Protein AF-D8M4L5-F1 (afdb_monomer_lite)

Organism: Blastocystis hominis (NCBI:txid12968)

InterPro domains:
  IPR006575 RWD domain [PF05773] (5-107)
  IPR006575 RWD domain [PS50908] (8-112)
  IPR006575 RWD domain [SM00591] (8-112)
  IPR016135 Ubiquitin-conjugating enzyme/RWD-like [G3DSA:3.10.110.10] (1-117)
  IPR016135 Ubiquitin-conjugating enzyme/RWD-like [SSF54495] (4-115)
  IPR042770 RWD domain-containing protein 4 [PTHR21275] (4-188)

Radius of gyration: 30.61 Å; chains: 1; bounding box: 81×41×79 Å

Secondary structure (DSSP, 8-state):
---HHHHHHHHHHHHHS-TTTEEEEEETTEEEEEEEE---SS--PPPEEEEEEE--TTTTSSPPEEEEE-SSS-HHHHHHHHHHHHHHHHHHTTS--HHHHHHHHHHHHHHHHHHHHHHHHHHHHGGG---------------------------HHHHHHHTT--SSTT-PPTTSSHHHHHHHHTT-

Structure (mmCIF, N/CA/C/O backbone):
data_AF-D8M4L5-F1
#
_entry.id   AF-D8M4L5-F1
#
loop_
_atom_site.group_PDB
_atom_site.id
_atom_site.type_symbol
_atom_site.label_atom_id
_atom_site.label_alt_id
_atom_site.label_comp_id
_atom_site.label_asym_id
_atom_site.label_entity_id
_atom_site.label_seq_id
_atom_site.pdbx_PDB_ins_code
_atom_site.Cartn_x
_atom_site.Cartn_y
_atom_site.Cartn_z
_atom_site.occupancy
_atom_site.B_iso_or_equiv
_atom_site.auth_seq_id
_atom_site.auth_comp_id
_atom_site.auth_asym_id
_atom_site.auth_atom_id
_atom_site.pdbx_PDB_model_num
ATOM 1 N N . MET A 1 1 ? -18.365 -1.466 10.788 1.00 78.75 1 MET A N 1
ATOM 2 C CA . MET A 1 1 ? -17.845 -0.867 12.032 1.00 78.75 1 MET A CA 1
ATOM 3 C C . MET A 1 1 ? -16.392 -1.237 12.102 1.00 78.75 1 MET A C 1
ATOM 5 O O . MET A 1 1 ? -16.081 -2.421 12.185 1.00 78.75 1 MET A O 1
ATOM 9 N N . ILE A 1 2 ? -15.549 -0.217 12.031 1.00 88.94 2 ILE A N 1
ATOM 10 C CA . ILE A 1 2 ? -14.103 -0.317 12.195 1.00 88.94 2 ILE A CA 1
ATOM 11 C C . ILE A 1 2 ? -13.755 -0.940 13.560 1.00 88.94 2 ILE A C 1
ATOM 13 O O . ILE A 1 2 ? -14.456 -0.705 14.549 1.00 88.94 2 ILE A O 1
ATOM 17 N N . SER A 1 3 ? -12.718 -1.777 13.610 1.00 93.19 3 SER A N 1
ATOM 18 C CA . SER A 1 3 ? -12.222 -2.345 14.871 1.00 93.19 3 SER A CA 1
ATOM 19 C C . SER A 1 3 ? -11.395 -1.314 15.657 1.00 93.19 3 SER A C 1
ATOM 21 O O . SER A 1 3 ? -10.876 -0.366 15.074 1.00 93.19 3 SER A O 1
ATOM 23 N N . SER A 1 4 ? -11.231 -1.500 16.975 1.00 94.25 4 SER A N 1
ATOM 24 C CA . SER A 1 4 ? -10.380 -0.612 17.800 1.00 94.25 4 SER A CA 1
ATOM 25 C C . SER A 1 4 ? -8.944 -0.556 17.272 1.00 94.25 4 SER A C 1
ATOM 27 O O . SER A 1 4 ? -8.356 0.513 17.194 1.00 94.25 4 SER A O 1
ATOM 29 N N . GLU A 1 5 ? -8.399 -1.701 16.849 1.00 94.75 5 GLU A N 1
ATOM 30 C CA . GLU A 1 5 ? -7.037 -1.807 16.307 1.00 94.75 5 GLU A CA 1
ATOM 31 C C . GLU A 1 5 ? -6.891 -1.031 14.990 1.00 94.75 5 GLU A C 1
ATOM 33 O O . GLU A 1 5 ? -5.893 -0.348 14.769 1.00 94.75 5 GLU A O 1
ATOM 38 N N . GLN A 1 6 ? -7.911 -1.095 14.128 1.00 95.81 6 GLN A N 1
ATOM 39 C CA . GLN A 1 6 ? -7.968 -0.307 12.900 1.00 95.81 6 GLN A CA 1
ATOM 40 C C . GLN A 1 6 ? -8.078 1.190 13.197 1.00 95.81 6 GLN A C 1
ATOM 42 O O . GLN A 1 6 ? -7.384 1.991 12.578 1.00 95.81 6 GLN A O 1
ATOM 47 N N . GLU A 1 7 ? -8.938 1.589 14.133 1.00 95.69 7 GLU A N 1
ATOM 48 C CA . GLU A 1 7 ? -9.114 2.998 14.495 1.00 95.69 7 GLU A CA 1
ATOM 49 C C . GLU A 1 7 ? -7.813 3.597 15.049 1.00 95.69 7 GLU A C 1
ATOM 51 O O . GLU A 1 7 ? -7.378 4.647 14.576 1.00 95.69 7 GLU A O 1
ATOM 56 N N . GLU A 1 8 ? -7.132 2.881 15.947 1.00 96.12 8 GLU A N 1
ATOM 57 C CA . GLU A 1 8 ? -5.827 3.274 16.491 1.00 96.12 8 GLU A CA 1
ATOM 58 C C . GLU A 1 8 ? -4.758 3.424 15.398 1.00 96.12 8 GLU A C 1
ATOM 60 O O . GLU A 1 8 ? -4.032 4.424 15.368 1.00 96.12 8 GLU A O 1
ATOM 65 N N . GLU A 1 9 ? -4.663 2.467 14.466 1.00 97.31 9 GLU A N 1
ATOM 66 C CA . GLU A 1 9 ? -3.725 2.582 13.348 1.00 97.31 9 GLU A CA 1
ATOM 67 C C . GLU A 1 9 ? -4.078 3.783 12.463 1.00 97.31 9 GLU A C 1
ATOM 69 O O . GLU A 1 9 ? -3.198 4.592 12.166 1.00 97.31 9 GLU A O 1
ATOM 74 N N . LEU A 1 10 ? -5.350 3.951 12.090 1.00 96.50 10 LEU A N 1
ATOM 75 C CA . LEU A 1 10 ? -5.815 5.026 11.210 1.00 96.50 10 LEU A CA 1
ATOM 76 C C . LEU A 1 10 ? -5.559 6.416 11.801 1.00 96.50 10 LEU A C 1
ATOM 78 O O . LEU A 1 10 ? -5.181 7.327 11.064 1.00 96.50 10 LEU A O 1
ATOM 82 N N . GLU A 1 11 ? -5.740 6.584 13.111 1.00 96.56 11 GLU A N 1
ATOM 83 C CA . GLU A 1 11 ? -5.425 7.830 13.814 1.00 96.56 11 GLU A CA 1
ATOM 84 C C . GLU A 1 11 ? -3.921 8.119 13.856 1.00 96.56 11 GLU A C 1
ATOM 86 O O . GLU A 1 11 ? -3.525 9.284 13.893 1.00 96.56 11 GLU A O 1
ATOM 91 N N . SER A 1 12 ? -3.075 7.086 13.803 1.00 97.19 12 SER A N 1
ATOM 92 C CA . SER A 1 12 ? -1.618 7.244 13.807 1.00 97.19 12 SER A CA 1
ATOM 93 C C . SER A 1 12 ? -1.040 7.667 12.447 1.00 97.19 12 SER A C 1
ATOM 95 O O . SER A 1 12 ? -0.043 8.392 12.404 1.00 97.19 12 SER A O 1
ATOM 97 N N . LEU A 1 13 ? -1.661 7.265 11.327 1.00 96.88 13 LEU A N 1
ATOM 98 C CA . LEU A 1 13 ? -1.112 7.485 9.979 1.00 96.88 13 LEU A CA 1
ATOM 99 C C . LEU A 1 13 ? -0.836 8.966 9.644 1.00 96.88 13 LEU A C 1
ATOM 101 O O . LEU A 1 13 ? 0.229 9.237 9.087 1.00 96.88 13 LEU A O 1
ATOM 105 N N . PRO A 1 14 ? -1.692 9.946 10.001 1.00 96.44 14 PRO A N 1
ATOM 106 C CA . PRO A 1 14 ? -1.424 11.366 9.750 1.00 96.44 14 PRO A CA 1
ATOM 107 C C . PRO A 1 14 ? -0.187 11.925 10.469 1.00 96.44 14 PRO A C 1
ATOM 109 O O . PRO A 1 14 ? 0.282 13.005 10.123 1.00 96.44 14 PRO A O 1
ATOM 112 N N . PHE A 1 15 ? 0.340 11.226 11.480 1.00 96.88 15 PHE A N 1
ATOM 113 C CA . PHE A 1 15 ? 1.587 11.607 12.153 1.00 96.88 15 PHE A CA 1
ATOM 114 C C . PHE A 1 15 ? 2.831 11.024 11.474 1.00 96.88 15 PHE A C 1
ATOM 116 O O . PHE A 1 15 ? 3.940 11.495 11.720 1.00 96.88 15 PHE A O 1
ATOM 123 N N . ILE A 1 16 ? 2.651 9.993 10.645 1.00 96.31 16 ILE A N 1
ATOM 124 C CA . ILE A 1 16 ? 3.722 9.305 9.917 1.00 96.31 16 ILE A CA 1
ATOM 125 C C . ILE A 1 16 ? 3.857 9.878 8.504 1.00 96.31 16 ILE A C 1
ATOM 127 O O . ILE A 1 16 ? 4.973 10.072 8.025 1.00 96.31 16 ILE A O 1
ATOM 131 N N . TYR A 1 17 ? 2.728 10.152 7.852 1.00 96.88 17 TYR A N 1
ATOM 132 C CA . TYR A 1 17 ? 2.663 10.607 6.469 1.00 96.88 17 TYR A CA 1
ATOM 133 C C . TYR A 1 17 ? 2.190 12.047 6.372 1.00 96.88 17 TYR A C 1
ATOM 135 O O . TYR A 1 17 ? 1.313 12.491 7.110 1.00 96.88 17 TYR A O 1
ATOM 143 N N . SER A 1 18 ? 2.725 12.752 5.383 1.00 95.31 18 SER A N 1
ATOM 144 C CA . SER A 1 18 ? 2.263 14.087 5.021 1.00 95.31 18 SER A CA 1
ATOM 145 C C . SER A 1 18 ? 0.866 14.033 4.385 1.00 95.31 18 SER A C 1
ATOM 147 O O . SER A 1 18 ? 0.472 13.019 3.804 1.00 95.31 18 SER A O 1
ATOM 149 N N . GLU A 1 19 ? 0.140 15.156 4.386 1.00 91.94 19 GLU A N 1
ATOM 150 C CA . GLU A 1 19 ? -1.187 15.269 3.745 1.00 91.94 19 GLU A CA 1
ATOM 151 C C . GLU A 1 19 ? -1.166 14.970 2.234 1.00 91.94 19 GLU A C 1
ATOM 153 O O . GLU A 1 19 ? -2.171 14.570 1.653 1.00 91.94 19 GLU A O 1
ATOM 158 N N . GLU A 1 20 ? -0.017 15.154 1.577 1.00 93.62 20 GLU A N 1
ATOM 159 C CA . GLU A 1 20 ? 0.157 14.814 0.161 1.00 93.62 20 GLU A CA 1
ATOM 160 C C . GLU A 1 20 ? 0.393 13.313 -0.068 1.00 93.62 20 GLU A C 1
ATOM 162 O O . GLU A 1 20 ? 0.129 12.801 -1.161 1.00 93.62 20 GLU A O 1
ATOM 167 N N . GLU A 1 21 ? 0.916 12.615 0.941 1.00 95.81 21 GLU A N 1
ATOM 168 C CA . GLU A 1 21 ? 1.312 11.210 0.868 1.00 95.81 21 GLU A CA 1
ATOM 169 C C . GLU A 1 21 ? 0.153 10.282 1.219 1.00 95.81 21 GLU A C 1
ATOM 171 O O . GLU A 1 21 ? -0.036 9.276 0.539 1.00 95.81 21 GLU A O 1
ATOM 176 N N . LEU A 1 22 ? -0.643 10.625 2.233 1.00 97.38 22 LEU A N 1
ATOM 177 C CA . LEU A 1 22 ? -1.775 9.822 2.687 1.00 97.38 22 LEU A CA 1
ATOM 178 C C . LEU A 1 22 ? -3.098 10.347 2.125 1.00 97.38 22 LEU A C 1
ATOM 180 O O . LEU A 1 22 ? -3.488 11.488 2.354 1.00 97.38 22 LEU A O 1
ATOM 184 N N . ILE A 1 23 ? -3.842 9.474 1.454 1.00 97.06 23 ILE A N 1
ATOM 185 C CA . ILE A 1 23 ? -5.181 9.749 0.935 1.00 97.06 23 ILE A CA 1
ATOM 186 C C . ILE A 1 23 ? -6.144 8.756 1.580 1.00 97.06 23 ILE A C 1
ATOM 188 O O . ILE A 1 23 ? -6.092 7.563 1.302 1.00 97.06 23 ILE A O 1
ATOM 192 N N . VAL A 1 24 ? -7.048 9.241 2.426 1.00 96.69 24 VAL A N 1
ATOM 193 C CA . VAL A 1 24 ? -8.103 8.412 3.029 1.00 96.69 24 VAL A CA 1
ATOM 194 C C . VAL A 1 24 ? -9.356 8.508 2.160 1.00 96.69 24 VAL A C 1
ATOM 196 O O . VAL A 1 24 ? -9.975 9.568 2.086 1.00 96.69 24 VAL A O 1
ATOM 199 N N . LEU A 1 25 ? -9.722 7.414 1.489 1.00 96.06 25 LEU A N 1
ATOM 200 C CA . LEU A 1 25 ? -10.893 7.342 0.607 1.00 96.06 25 LEU A CA 1
ATOM 201 C C . LEU A 1 25 ? -12.176 7.039 1.389 1.00 96.06 25 LEU A C 1
ATOM 203 O O . LEU A 1 25 ? -13.226 7.615 1.108 1.00 96.06 25 LEU A O 1
ATOM 207 N N . SER A 1 26 ? -12.087 6.152 2.381 1.00 95.19 26 SER A N 1
ATOM 208 C CA . SER A 1 26 ? -13.194 5.760 3.256 1.00 95.19 26 SER A CA 1
ATOM 209 C C . SER A 1 26 ? -12.675 5.363 4.640 1.00 95.19 26 SER A C 1
ATOM 211 O O . SER A 1 26 ? -11.530 4.934 4.773 1.00 95.19 26 SER A O 1
ATOM 213 N N . LYS A 1 27 ? -13.519 5.512 5.671 1.00 92.12 27 LYS A N 1
ATOM 214 C CA . LYS A 1 27 ? -13.218 5.137 7.066 1.00 92.12 27 LYS A CA 1
ATOM 215 C C . LYS A 1 27 ? -13.986 3.907 7.575 1.00 92.12 27 LYS A C 1
ATOM 217 O O . LYS A 1 27 ? -13.597 3.352 8.590 1.00 92.12 27 LYS A O 1
ATOM 222 N N . ASP A 1 28 ? -15.070 3.491 6.919 1.00 90.12 28 ASP A N 1
ATOM 223 C CA . ASP A 1 28 ? -15.804 2.258 7.260 1.00 90.12 28 ASP A CA 1
ATOM 224 C C . ASP A 1 28 ? -16.500 1.708 5.997 1.00 90.12 28 ASP A C 1
ATOM 226 O O . ASP A 1 28 ? -17.528 2.261 5.588 1.00 90.12 28 ASP A O 1
ATOM 230 N N . PRO A 1 29 ? -15.943 0.675 5.335 1.00 91.31 29 PRO A N 1
ATOM 231 C CA . PRO A 1 29 ? -14.636 0.057 5.599 1.00 91.31 29 PRO A CA 1
ATOM 232 C C . PRO A 1 29 ? -13.476 1.023 5.310 1.00 91.31 29 PRO A C 1
ATOM 234 O O . PRO A 1 29 ? -13.638 1.997 4.561 1.00 91.31 29 PRO A O 1
ATOM 237 N N . VAL A 1 30 ? -12.317 0.786 5.931 1.00 96.31 30 VAL A N 1
ATOM 238 C CA . VAL A 1 30 ? -11.145 1.655 5.759 1.00 96.31 30 VAL A CA 1
ATOM 239 C C . VAL A 1 30 ? -10.491 1.385 4.413 1.00 96.31 30 VAL A C 1
ATOM 241 O O . VAL A 1 30 ? -10.036 0.278 4.136 1.00 96.31 30 VAL A O 1
ATOM 244 N N . HIS A 1 31 ? -10.403 2.432 3.600 1.00 97.19 31 HIS A N 1
ATOM 245 C CA . HIS A 1 31 ? -9.727 2.404 2.311 1.00 97.19 31 HIS A CA 1
ATOM 246 C C . HIS A 1 31 ? -8.792 3.600 2.230 1.00 97.19 31 HIS A C 1
ATOM 248 O O . HIS A 1 31 ? -9.233 4.753 2.286 1.00 97.19 31 HIS A O 1
ATOM 254 N N . ILE A 1 32 ? -7.500 3.321 2.124 1.00 97.31 32 ILE A N 1
ATOM 255 C CA . ILE A 1 32 ? -6.445 4.327 2.098 1.00 97.31 32 ILE A CA 1
ATOM 256 C C . ILE A 1 32 ? -5.521 4.103 0.907 1.00 97.31 32 ILE A C 1
ATOM 258 O O . ILE A 1 32 ? -5.307 2.984 0.451 1.00 97.31 32 ILE A O 1
ATOM 262 N N . GLN A 1 33 ? -4.939 5.190 0.426 1.00 98.06 33 GLN A N 1
ATOM 263 C CA . GLN A 1 33 ? -3.891 5.187 -0.577 1.00 98.06 33 GLN A CA 1
ATOM 264 C C . GLN A 1 33 ? -2.685 5.938 -0.043 1.00 98.06 33 GLN A C 1
ATOM 266 O O . GLN A 1 33 ? -2.819 7.034 0.501 1.00 98.06 33 GLN A O 1
ATOM 271 N N . ILE A 1 34 ? -1.504 5.359 -0.225 1.00 98.00 34 ILE A N 1
ATOM 272 C CA . ILE A 1 34 ? -0.241 5.945 0.216 1.00 98.00 34 ILE A CA 1
ATOM 273 C C . ILE A 1 34 ? 0.649 6.164 -0.997 1.00 98.00 34 ILE A C 1
ATOM 275 O O . ILE A 1 34 ? 0.958 5.231 -1.744 1.00 98.00 34 ILE A O 1
ATOM 279 N N . ARG A 1 35 ? 1.076 7.410 -1.204 1.00 97.31 35 ARG A N 1
ATOM 280 C CA . ARG A 1 35 ? 2.081 7.750 -2.210 1.00 97.31 35 ARG A CA 1
ATOM 281 C C . ARG A 1 35 ? 3.438 7.288 -1.717 1.00 97.31 35 ARG A C 1
ATOM 283 O O . ARG A 1 35 ? 3.904 7.715 -0.670 1.00 97.31 35 ARG A O 1
ATOM 290 N N . VAL A 1 36 ? 4.093 6.466 -2.519 1.00 95.75 36 VAL A N 1
ATOM 291 C CA . VAL A 1 36 ? 5.457 6.006 -2.276 1.00 95.75 36 VAL A CA 1
ATOM 292 C C . VAL A 1 36 ? 6.344 6.411 -3.443 1.00 95.75 36 VAL A C 1
ATOM 294 O O . VAL A 1 36 ? 5.914 6.458 -4.602 1.00 95.75 36 VAL A O 1
ATOM 297 N N . SER A 1 37 ? 7.599 6.731 -3.143 1.00 93.81 37 SER A N 1
ATOM 298 C CA . SER A 1 37 ? 8.570 7.100 -4.167 1.00 93.81 37 SER A CA 1
ATOM 299 C C . SER A 1 37 ? 9.952 6.544 -3.861 1.00 93.81 37 SER A C 1
ATOM 301 O O . SER A 1 37 ? 10.365 6.510 -2.706 1.00 93.81 37 SER A O 1
ATOM 303 N N . SER A 1 38 ? 10.671 6.096 -4.891 1.00 92.44 38 SER A N 1
ATOM 304 C CA . SER A 1 38 ? 12.030 5.566 -4.734 1.00 92.44 38 SER A CA 1
ATOM 305 C C . SER A 1 38 ? 12.985 6.648 -4.226 1.00 92.44 38 SER A C 1
ATOM 307 O O . SER A 1 38 ? 12.983 7.761 -4.761 1.00 92.44 38 SER A O 1
ATOM 309 N N . THR A 1 39 ? 13.876 6.312 -3.296 1.00 87.31 39 THR A N 1
ATOM 310 C CA . THR A 1 39 ? 14.902 7.247 -2.813 1.00 87.31 39 THR A CA 1
ATOM 311 C C . THR A 1 39 ? 16.191 7.066 -3.613 1.00 87.31 39 THR A C 1
ATOM 313 O O . THR A 1 39 ? 16.810 6.013 -3.584 1.00 87.31 39 THR A O 1
ATOM 316 N N . MET A 1 40 ? 16.613 8.083 -4.370 1.00 77.19 40 MET A N 1
ATOM 317 C CA . MET A 1 40 ? 17.833 8.000 -5.184 1.00 77.19 40 MET A CA 1
ATOM 318 C C . MET A 1 40 ? 18.980 8.811 -4.594 1.00 77.19 40 MET A C 1
ATOM 320 O O . MET A 1 40 ? 18.808 9.970 -4.223 1.00 77.19 40 MET A O 1
ATOM 324 N N . LYS A 1 41 ? 20.183 8.227 -4.602 1.00 72.38 41 LYS A N 1
ATOM 325 C CA . LYS A 1 41 ? 21.421 8.913 -4.196 1.00 72.38 41 LYS A CA 1
ATOM 326 C C . LYS A 1 41 ? 22.077 9.707 -5.333 1.00 72.38 41 LYS A C 1
ATOM 328 O O . LYS A 1 41 ? 22.725 10.713 -5.070 1.00 72.38 41 LYS A O 1
ATOM 333 N N . ASN A 1 42 ? 21.888 9.289 -6.590 1.00 66.75 42 ASN A N 1
ATOM 334 C CA . ASN A 1 42 ? 22.740 9.721 -7.711 1.00 66.75 42 ASN A CA 1
ATOM 335 C C . ASN A 1 42 ? 22.089 10.702 -8.704 1.00 66.75 42 ASN A C 1
ATOM 337 O O . ASN A 1 42 ? 22.651 10.940 -9.768 1.00 66.75 42 ASN A O 1
ATOM 341 N N . GLY A 1 43 ? 20.951 11.308 -8.356 1.00 64.81 43 GLY A N 1
ATOM 342 C CA . GLY A 1 43 ? 20.252 12.255 -9.229 1.00 64.81 43 GLY A CA 1
ATOM 343 C C . GLY A 1 43 ? 19.521 11.558 -10.383 1.00 64.81 43 GLY A C 1
ATOM 344 O O . GLY A 1 43 ? 20.121 10.989 -11.287 1.00 64.81 43 GLY A O 1
ATOM 345 N N . GLY A 1 44 ? 18.195 11.614 -10.347 1.00 71.50 44 GLY A N 1
ATOM 346 C CA . GLY A 1 44 ? 17.285 11.018 -11.323 1.00 71.50 44 GLY A CA 1
ATOM 347 C C . GLY A 1 44 ? 15.841 11.299 -10.909 1.00 71.50 44 GLY A C 1
ATOM 348 O O . GLY A 1 44 ? 15.594 11.710 -9.773 1.00 71.50 44 GLY A O 1
ATOM 349 N N . SER A 1 45 ? 14.879 11.108 -11.812 1.00 83.31 45 SER A N 1
ATOM 350 C CA . SER A 1 45 ? 13.455 11.247 -11.475 1.00 83.31 45 SER A CA 1
ATOM 351 C C . SER A 1 45 ? 12.987 10.025 -10.682 1.00 83.31 45 SER A C 1
ATOM 353 O O . SER A 1 45 ? 13.088 8.931 -11.222 1.00 83.31 45 SER A O 1
ATOM 355 N N . PRO A 1 46 ? 12.491 10.158 -9.438 1.00 88.94 46 PRO A N 1
ATOM 356 C CA . PRO A 1 46 ? 12.091 9.008 -8.628 1.00 88.94 46 PRO A CA 1
ATOM 357 C C . PRO A 1 46 ? 10.938 8.241 -9.280 1.00 88.94 46 PRO A C 1
ATOM 359 O O . PRO A 1 46 ? 10.017 8.860 -9.819 1.00 88.94 46 PRO A O 1
ATOM 362 N N . LEU A 1 47 ? 10.970 6.908 -9.183 1.00 91.56 47 LEU A N 1
ATOM 363 C CA . LEU A 1 47 ? 9.809 6.080 -9.499 1.00 91.56 47 LEU A CA 1
ATOM 364 C C . LEU A 1 47 ? 8.732 6.366 -8.465 1.00 91.56 47 LEU A C 1
ATOM 366 O O . LEU A 1 47 ? 9.020 6.411 -7.268 1.00 91.56 47 LEU A O 1
ATOM 370 N N . LYS A 1 48 ? 7.503 6.562 -8.932 1.00 94.00 48 LYS A N 1
ATOM 371 C CA . LYS A 1 48 ? 6.351 6.846 -8.079 1.00 94.00 48 LYS A CA 1
ATOM 372 C C . LYS A 1 48 ? 5.334 5.724 -8.206 1.00 94.00 48 LYS A C 1
ATOM 374 O O . LYS A 1 48 ? 5.062 5.236 -9.306 1.00 94.00 48 LYS A O 1
ATOM 379 N N . ALA A 1 49 ? 4.743 5.347 -7.083 1.00 96.06 49 ALA A N 1
ATOM 380 C CA . ALA A 1 49 ? 3.610 4.440 -7.047 1.00 96.06 49 ALA A CA 1
ATOM 381 C C . ALA A 1 49 ? 2.618 4.868 -5.961 1.00 96.06 49 ALA A C 1
ATOM 383 O O . ALA A 1 49 ? 2.957 5.597 -5.029 1.00 96.06 49 ALA A O 1
ATOM 384 N N . LEU A 1 50 ? 1.380 4.421 -6.111 1.00 97.25 50 LEU A N 1
ATOM 385 C CA . LEU A 1 50 ? 0.352 4.467 -5.084 1.00 97.25 50 LEU A CA 1
ATOM 386 C C . LEU A 1 50 ? 0.157 3.049 -4.562 1.00 97.25 50 LEU A C 1
ATOM 388 O O . LEU A 1 50 ? -0.128 2.140 -5.346 1.00 97.25 50 LEU A O 1
ATOM 392 N N . LEU A 1 51 ? 0.324 2.884 -3.256 1.00 97.88 51 LEU A N 1
ATOM 393 C CA . LEU A 1 51 ? -0.075 1.687 -2.536 1.00 97.88 51 LEU A CA 1
ATOM 394 C C . LEU A 1 51 ? -1.522 1.868 -2.093 1.00 97.88 51 LEU A C 1
ATOM 396 O O . LEU A 1 51 ? -1.806 2.712 -1.248 1.00 97.88 51 LEU A O 1
ATOM 400 N N . ASP A 1 52 ? -2.419 1.106 -2.695 1.00 98.06 52 ASP A N 1
ATOM 401 C CA . ASP A 1 52 ? -3.842 1.095 -2.384 1.00 98.06 52 ASP A CA 1
ATOM 402 C C . ASP A 1 52 ? -4.116 -0.036 -1.394 1.00 98.06 52 ASP A C 1
ATOM 404 O O . ASP A 1 52 ? -3.758 -1.180 -1.675 1.00 98.06 52 ASP A O 1
ATOM 408 N N . LEU A 1 53 ? -4.684 0.291 -0.232 1.00 97.81 53 LEU A N 1
ATOM 409 C CA . LEU A 1 53 ? -4.943 -0.642 0.863 1.00 97.81 53 LEU A CA 1
ATOM 410 C C . LEU A 1 53 ? -6.398 -0.547 1.304 1.00 97.81 53 LEU A C 1
ATOM 412 O O . LEU A 1 53 ? -6.873 0.515 1.707 1.00 97.81 53 LEU A O 1
ATOM 416 N N . ASN A 1 54 ? -7.073 -1.685 1.296 1.00 97.19 54 ASN A N 1
ATOM 417 C CA . ASN A 1 54 ? -8.416 -1.851 1.820 1.00 97.19 54 ASN A CA 1
ATOM 418 C C . ASN A 1 54 ? -8.358 -2.816 3.009 1.00 97.19 54 ASN A C 1
ATOM 420 O O . ASN A 1 54 ? -7.969 -3.981 2.874 1.00 97.19 54 ASN A O 1
ATOM 424 N N . TRP A 1 55 ? -8.682 -2.310 4.197 1.00 96.75 55 TRP A N 1
ATOM 425 C CA . TRP A 1 55 ? -8.675 -3.113 5.412 1.00 96.75 55 TRP A CA 1
ATOM 426 C C . TRP A 1 55 ? -9.978 -3.904 5.497 1.00 96.75 55 TRP A C 1
ATOM 428 O O . TRP A 1 55 ? -11.063 -3.340 5.649 1.00 96.75 55 TRP A O 1
ATOM 438 N N . GLY A 1 56 ? -9.860 -5.229 5.405 1.00 94.25 56 GLY A N 1
ATOM 439 C CA . GLY A 1 56 ? -10.980 -6.134 5.639 1.00 94.25 56 GLY A CA 1
ATOM 440 C C . GLY A 1 56 ? -11.444 -6.102 7.097 1.00 94.25 56 GLY A C 1
ATOM 441 O O . GLY A 1 56 ? -10.749 -5.603 7.979 1.00 94.25 56 GLY A O 1
ATOM 442 N N . GLU A 1 57 ? -12.602 -6.696 7.376 1.00 93.44 57 GLU A N 1
ATOM 443 C CA . GLU A 1 57 ? -13.202 -6.713 8.723 1.00 93.44 57 GLU A CA 1
ATOM 444 C C . GLU A 1 57 ? -12.271 -7.307 9.796 1.00 93.44 57 GLU A C 1
ATOM 446 O O . GLU A 1 57 ? -12.301 -6.880 10.947 1.00 93.44 57 GLU A O 1
ATOM 451 N N . ASN A 1 58 ? -11.415 -8.257 9.406 1.00 94.00 58 ASN A N 1
ATOM 452 C CA . ASN A 1 58 ? -10.499 -8.957 10.307 1.00 94.00 58 ASN A CA 1
ATOM 453 C C . ASN A 1 58 ? -9.094 -8.345 10.376 1.00 94.00 58 ASN A C 1
ATOM 455 O O . ASN A 1 58 ? -8.266 -8.840 11.138 1.00 94.00 58 ASN A O 1
ATOM 459 N N . TYR A 1 59 ? -8.775 -7.315 9.591 1.00 95.94 59 TYR A N 1
ATOM 460 C CA . TYR A 1 59 ? -7.462 -6.669 9.659 1.00 95.94 59 TYR A CA 1
ATOM 461 C C . TYR A 1 59 ? -7.261 -6.030 11.052 1.00 95.94 59 TYR A C 1
ATOM 463 O O . TYR A 1 59 ? -8.201 -5.395 11.540 1.00 95.94 59 TYR A O 1
ATOM 471 N N . PRO A 1 60 ? -6.083 -6.166 11.699 1.00 95.50 60 PRO A N 1
ATOM 472 C CA . PRO A 1 60 ? -4.806 -6.688 11.182 1.00 95.50 60 PRO A CA 1
ATOM 473 C C . PRO A 1 60 ? -4.592 -8.211 11.298 1.00 95.50 60 PRO A C 1
ATOM 475 O O . PRO A 1 60 ? -3.543 -8.724 10.906 1.00 95.50 60 PRO A O 1
ATOM 478 N N . ASN A 1 61 ? -5.559 -8.960 11.829 1.00 94.12 61 ASN A N 1
ATOM 479 C CA . ASN A 1 61 ? -5.502 -10.427 11.924 1.00 94.12 61 ASN A CA 1
ATOM 480 C C . ASN A 1 61 ? -5.704 -11.132 10.574 1.00 94.12 61 ASN A C 1
ATOM 482 O O . ASN A 1 61 ? -5.477 -12.336 10.465 1.00 94.12 61 ASN A O 1
ATOM 486 N N . GLU A 1 62 ? -6.101 -10.385 9.545 1.00 94.75 62 GLU A N 1
ATOM 487 C CA . GLU A 1 62 ? -6.115 -10.782 8.142 1.00 94.75 62 GLU A CA 1
ATOM 488 C C . GLU A 1 62 ? -5.339 -9.754 7.310 1.00 94.75 62 GLU A C 1
ATOM 490 O O . GLU A 1 62 ? -5.324 -8.565 7.639 1.00 94.75 62 GLU A O 1
ATOM 495 N N . LYS A 1 63 ? -4.690 -10.198 6.228 1.00 95.56 63 LYS A N 1
ATOM 496 C CA . LYS A 1 63 ? -3.982 -9.286 5.325 1.00 95.56 63 LYS A CA 1
ATOM 497 C C . LYS A 1 63 ? -4.968 -8.323 4.646 1.00 95.56 63 LYS A C 1
ATOM 499 O O . LYS A 1 63 ? -6.071 -8.743 4.29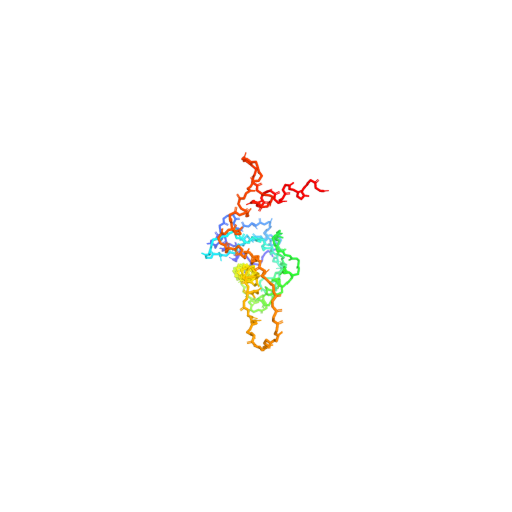0 1.00 95.56 63 LYS A O 1
ATOM 504 N N . PRO A 1 64 ? -4.584 -7.058 4.423 1.00 96.62 64 PRO A N 1
ATOM 505 C CA . PRO A 1 64 ? -5.424 -6.136 3.677 1.00 96.62 64 PRO A CA 1
ATOM 506 C C . PRO A 1 64 ? -5.486 -6.548 2.202 1.00 96.62 64 PRO A C 1
ATOM 508 O O . PRO A 1 64 ? -4.557 -7.162 1.666 1.00 96.62 64 PRO A O 1
ATOM 511 N N . GLU A 1 65 ? -6.569 -6.177 1.525 1.00 96.75 65 GLU A N 1
ATOM 512 C CA . GLU A 1 65 ? -6.581 -6.182 0.066 1.00 96.75 65 GLU A CA 1
ATOM 513 C C . GLU A 1 65 ? -5.691 -5.034 -0.410 1.00 96.75 65 GLU A C 1
ATOM 515 O O . GLU A 1 65 ? -5.776 -3.910 0.086 1.00 96.75 65 GLU A O 1
ATOM 520 N N . MET A 1 66 ? -4.782 -5.339 -1.330 1.00 95.62 66 MET A N 1
ATOM 521 C CA . MET A 1 66 ? -3.697 -4.439 -1.686 1.00 95.62 66 MET A CA 1
ATOM 522 C C . MET A 1 66 ? -3.462 -4.423 -3.190 1.00 95.62 66 MET A C 1
ATOM 524 O O . MET A 1 66 ? -3.482 -5.466 -3.844 1.00 95.62 66 MET A O 1
ATOM 528 N N . SER A 1 67 ? -3.208 -3.238 -3.741 1.00 96.38 67 SER A N 1
ATOM 529 C CA . SER A 1 67 ? -2.843 -3.070 -5.146 1.00 96.38 67 SER A CA 1
ATOM 530 C C . SER A 1 67 ? -1.799 -1.967 -5.332 1.00 96.38 67 SER A C 1
ATOM 532 O O . SER A 1 67 ? -1.684 -1.042 -4.528 1.00 96.38 67 SER A O 1
ATOM 534 N N . ILE A 1 68 ? -0.986 -2.087 -6.387 1.00 96.75 68 ILE A N 1
ATOM 535 C CA . ILE A 1 68 ? 0.073 -1.121 -6.707 1.00 96.75 68 ILE A CA 1
ATOM 536 C C . ILE A 1 68 ? -0.284 -0.411 -8.011 1.00 96.75 68 ILE A C 1
ATOM 538 O O . ILE A 1 68 ? -0.262 -1.006 -9.094 1.00 96.75 68 ILE A O 1
ATOM 542 N N . ILE A 1 69 ? -0.557 0.889 -7.926 1.00 95.38 69 ILE A N 1
ATOM 543 C CA . ILE A 1 69 ? -0.891 1.726 -9.080 1.00 95.38 69 ILE A CA 1
ATOM 544 C C . ILE A 1 69 ? 0.334 2.571 -9.440 1.00 95.38 69 ILE A C 1
ATOM 546 O O . ILE A 1 69 ? 0.773 3.433 -8.684 1.00 95.38 69 ILE A O 1
ATOM 550 N N . SER A 1 70 ? 0.899 2.335 -10.621 1.00 93.25 70 SER A N 1
ATOM 551 C CA . SER A 1 70 ? 2.010 3.125 -11.162 1.00 93.25 70 SER A CA 1
ATOM 552 C C . SER A 1 70 ? 1.960 3.142 -12.686 1.00 93.25 70 SER A C 1
ATOM 554 O O . SER A 1 70 ? 1.511 2.173 -13.302 1.00 93.25 70 SER A O 1
ATOM 556 N N . ILE A 1 71 ? 2.414 4.232 -13.298 1.00 90.38 71 ILE A N 1
ATOM 557 C CA . ILE A 1 71 ? 2.551 4.350 -14.757 1.00 90.38 71 ILE A CA 1
ATOM 558 C C . ILE A 1 71 ? 3.922 3.879 -15.255 1.00 90.38 71 ILE A C 1
ATOM 560 O O . ILE A 1 71 ? 4.02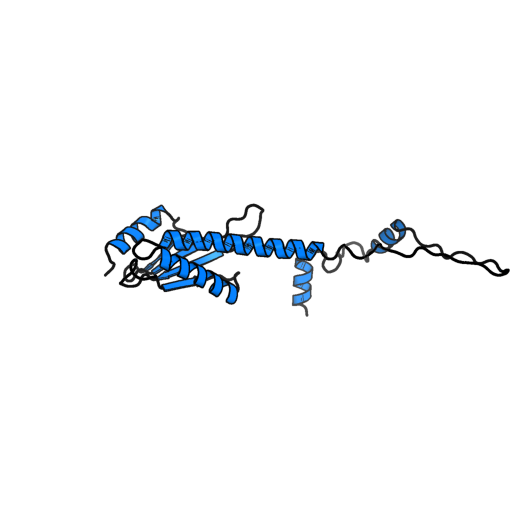7 3.419 -16.387 1.00 90.38 71 ILE A O 1
ATOM 564 N N . ASP A 1 72 ? 4.947 3.957 -14.404 1.00 87.62 72 ASP A N 1
ATOM 565 C CA . ASP A 1 72 ? 6.346 3.748 -14.793 1.00 87.62 72 ASP A CA 1
ATOM 566 C C . ASP A 1 72 ? 6.796 2.287 -14.622 1.00 87.62 72 ASP A C 1
ATOM 568 O O . ASP A 1 72 ? 7.840 1.890 -15.136 1.00 87.62 72 ASP A O 1
ATOM 572 N N . ILE A 1 73 ? 6.001 1.479 -13.913 1.00 90.12 73 ILE A N 1
ATOM 573 C CA . ILE A 1 73 ? 6.308 0.083 -13.579 1.00 90.12 73 ILE A CA 1
ATOM 574 C C . ILE A 1 73 ? 5.471 -0.854 -14.449 1.00 90.12 73 ILE A C 1
ATOM 576 O O . ILE A 1 73 ? 4.248 -0.685 -14.583 1.00 90.12 73 ILE A O 1
ATOM 580 N N . LYS A 1 74 ? 6.121 -1.871 -15.018 1.00 91.69 74 LYS A N 1
ATOM 581 C CA . LYS A 1 74 ? 5.457 -2.874 -15.857 1.00 91.69 74 LYS A CA 1
ATOM 582 C C . LYS A 1 74 ? 4.559 -3.803 -15.033 1.00 91.69 74 LYS A C 1
ATOM 584 O O . LYS A 1 74 ? 4.640 -3.855 -13.810 1.00 91.69 74 LYS A O 1
ATOM 589 N N . ALA A 1 75 ? 3.655 -4.516 -15.702 1.00 92.31 75 ALA A N 1
ATOM 590 C CA . ALA A 1 75 ? 2.667 -5.365 -15.033 1.00 92.31 75 ALA A CA 1
ATOM 591 C C . ALA A 1 75 ? 3.297 -6.567 -14.307 1.00 92.31 75 ALA A C 1
ATOM 593 O O . ALA A 1 75 ? 2.948 -6.833 -13.163 1.00 92.31 75 ALA A O 1
ATOM 594 N N . ASP A 1 76 ? 4.258 -7.232 -14.946 1.00 92.75 76 ASP A N 1
ATOM 595 C CA . ASP A 1 76 ? 5.052 -8.330 -14.386 1.00 92.75 76 ASP A CA 1
ATOM 596 C C . ASP A 1 76 ? 5.841 -7.891 -13.145 1.00 92.75 76 ASP A C 1
ATOM 598 O O . ASP A 1 76 ? 5.870 -8.576 -12.125 1.00 92.75 76 ASP A O 1
ATOM 602 N N . GLU A 1 77 ? 6.430 -6.699 -13.201 1.00 92.44 77 GLU A N 1
ATOM 603 C CA . GLU A 1 77 ? 7.161 -6.124 -12.072 1.00 92.44 77 GLU A CA 1
ATOM 604 C C . GLU A 1 77 ? 6.222 -5.754 -10.917 1.00 92.44 77 GLU A C 1
ATOM 606 O O . GLU A 1 77 ? 6.551 -6.005 -9.761 1.00 92.44 77 GLU A O 1
ATOM 611 N N . LYS A 1 78 ? 5.029 -5.212 -11.199 1.00 94.44 78 LYS A N 1
ATOM 612 C CA . LYS A 1 78 ? 4.012 -4.950 -10.165 1.00 94.44 78 LYS A CA 1
ATOM 613 C C . LYS A 1 78 ? 3.558 -6.226 -9.469 1.00 94.44 78 LYS A C 1
ATOM 615 O O . LYS A 1 78 ? 3.407 -6.210 -8.253 1.00 94.44 78 LYS A O 1
ATOM 620 N N . GLU A 1 79 ? 3.345 -7.304 -10.219 1.00 95.12 79 GLU A N 1
ATOM 621 C CA . GLU A 1 79 ? 2.975 -8.605 -9.656 1.00 95.12 79 GLU A CA 1
ATOM 622 C C . GLU A 1 79 ? 4.077 -9.131 -8.730 1.00 95.12 79 GLU A C 1
ATOM 624 O O . GLU A 1 79 ? 3.794 -9.538 -7.606 1.00 95.12 79 GLU A O 1
ATOM 629 N N . TYR A 1 80 ? 5.343 -9.023 -9.147 1.00 95.31 80 TYR A N 1
ATOM 630 C CA . TYR A 1 80 ? 6.485 -9.346 -8.292 1.00 95.31 80 TYR A CA 1
ATOM 631 C C . TYR A 1 80 ? 6.498 -8.515 -6.998 1.00 95.31 80 TYR A C 1
ATOM 633 O O . TYR A 1 80 ? 6.588 -9.079 -5.910 1.00 95.31 80 TYR A O 1
ATOM 641 N N . LEU A 1 81 ? 6.361 -7.188 -7.094 1.00 95.94 81 LEU A N 1
ATOM 642 C CA . LEU A 1 81 ? 6.328 -6.301 -5.923 1.00 95.94 81 LEU A CA 1
ATOM 643 C C . LEU A 1 81 ? 5.172 -6.645 -4.973 1.00 95.94 81 LEU A C 1
ATOM 645 O O . LEU A 1 81 ? 5.347 -6.640 -3.757 1.00 95.94 81 LEU A O 1
ATOM 649 N N . LEU A 1 82 ? 4.000 -6.958 -5.525 1.00 96.50 82 LEU A N 1
ATOM 650 C CA . LEU A 1 82 ? 2.818 -7.331 -4.758 1.00 96.50 82 LEU A CA 1
ATOM 651 C C . LEU A 1 82 ? 3.014 -8.668 -4.034 1.00 96.50 82 LEU A C 1
ATOM 653 O O . LEU A 1 82 ? 2.669 -8.767 -2.861 1.00 96.50 82 LEU A O 1
ATOM 657 N N . ASN A 1 83 ? 3.635 -9.656 -4.681 1.00 96.69 83 ASN A N 1
ATOM 658 C CA . ASN A 1 83 ? 3.977 -10.930 -4.044 1.00 96.69 83 ASN A CA 1
ATOM 659 C C . ASN A 1 83 ? 4.940 -10.736 -2.865 1.00 96.69 83 ASN A C 1
ATOM 661 O O . ASN A 1 83 ? 4.685 -11.268 -1.787 1.00 96.69 83 ASN A O 1
ATOM 665 N N . GLN A 1 84 ? 5.976 -9.902 -3.019 1.00 97.12 84 GLN A N 1
ATOM 666 C CA . GLN A 1 84 ? 6.890 -9.584 -1.913 1.00 97.12 84 GLN A CA 1
ATOM 667 C C . GLN A 1 84 ? 6.160 -8.943 -0.724 1.00 97.12 84 GLN A C 1
ATOM 669 O O . GLN A 1 84 ? 6.452 -9.250 0.427 1.00 97.12 84 GLN A O 1
ATOM 674 N N . LEU A 1 85 ? 5.202 -8.051 -0.982 1.00 97.12 85 LEU A N 1
ATOM 675 C CA . LEU A 1 85 ? 4.414 -7.433 0.083 1.00 97.12 85 LEU A CA 1
ATOM 676 C C . LEU A 1 85 ? 3.460 -8.429 0.761 1.00 97.12 85 LEU A C 1
ATOM 678 O O . LEU A 1 85 ? 3.275 -8.343 1.971 1.00 97.12 85 LEU A O 1
ATOM 682 N N . ILE A 1 86 ? 2.903 -9.398 0.026 1.00 96.19 86 ILE A N 1
ATOM 683 C CA . ILE A 1 86 ? 2.098 -10.479 0.617 1.00 96.19 86 ILE A CA 1
ATOM 684 C C . ILE A 1 86 ? 2.940 -11.315 1.589 1.00 96.19 86 ILE A C 1
ATOM 686 O O . ILE A 1 86 ? 2.462 -11.619 2.680 1.00 96.19 86 ILE A O 1
ATOM 690 N N . GLU A 1 87 ? 4.188 -11.640 1.239 1.00 96.38 87 GLU A N 1
ATOM 691 C CA . GLU A 1 87 ? 5.105 -12.348 2.146 1.00 96.38 87 GLU A CA 1
ATOM 692 C C . GLU A 1 87 ? 5.384 -11.542 3.422 1.00 96.38 87 GLU A C 1
ATOM 694 O O . GLU A 1 87 ? 5.461 -12.104 4.514 1.00 96.38 87 GLU A O 1
ATOM 699 N N . VAL A 1 88 ? 5.501 -10.214 3.307 1.00 96.69 88 VAL A N 1
ATOM 700 C CA . VAL A 1 88 ? 5.621 -9.334 4.477 1.00 96.69 88 VAL A CA 1
ATOM 701 C C . VAL A 1 88 ? 4.349 -9.378 5.318 1.00 96.69 88 VAL A C 1
ATOM 703 O O . VAL A 1 88 ? 4.455 -9.519 6.533 1.00 96.69 88 VAL A O 1
ATOM 706 N N . CYS A 1 89 ? 3.157 -9.340 4.717 1.00 95.94 89 CYS A N 1
ATOM 707 C CA . CYS A 1 89 ? 1.910 -9.447 5.478 1.00 95.94 89 CYS A CA 1
ATOM 708 C C . CYS A 1 89 ? 1.896 -10.693 6.372 1.00 95.94 89 CYS A C 1
ATOM 710 O O . CYS A 1 89 ? 1.571 -10.595 7.550 1.00 95.94 89 CYS A O 1
ATOM 712 N N . GLU A 1 90 ? 2.315 -11.848 5.847 1.00 94.75 90 GLU A N 1
ATOM 713 C CA . GLU A 1 90 ? 2.345 -13.109 6.600 1.00 94.75 90 GLU A CA 1
ATOM 714 C C . GLU A 1 90 ? 3.241 -13.051 7.849 1.00 94.75 90 GLU A C 1
ATOM 716 O O . GLU A 1 90 ? 2.942 -13.696 8.854 1.00 94.75 90 GLU A O 1
ATOM 721 N N . GLN A 1 91 ? 4.310 -12.252 7.819 1.00 95.19 91 GLN A N 1
ATOM 722 C CA . GLN A 1 91 ? 5.233 -12.077 8.946 1.00 95.19 91 GLN A CA 1
ATOM 723 C C . GLN A 1 91 ? 4.700 -11.124 10.022 1.00 95.19 91 GLN A C 1
ATOM 725 O O . GLN A 1 91 ? 5.096 -11.236 11.183 1.00 95.19 91 GLN A O 1
ATOM 730 N N . TYR A 1 92 ? 3.821 -10.193 9.645 1.00 95.06 92 TYR A N 1
ATOM 731 C CA . TYR A 1 92 ? 3.322 -9.119 10.510 1.00 95.06 92 TYR A CA 1
ATOM 732 C C . TYR A 1 92 ? 1.820 -9.230 10.823 1.00 95.06 92 TYR A C 1
ATOM 734 O O . TYR A 1 92 ? 1.227 -8.289 11.349 1.00 95.06 92 TYR A O 1
ATOM 742 N N . MET A 1 93 ? 1.214 -10.392 10.560 1.00 95.25 93 MET A N 1
ATOM 743 C CA . MET A 1 93 ? -0.171 -10.695 10.930 1.00 95.25 93 MET A CA 1
ATOM 744 C C . MET A 1 93 ? -0.435 -10.438 12.419 1.00 95.25 93 MET A C 1
ATOM 746 O O . MET A 1 93 ? 0.354 -10.827 13.282 1.00 95.25 93 MET A O 1
ATOM 750 N N . GLY A 1 94 ? -1.583 -9.830 12.719 1.00 93.56 94 GLY A N 1
ATOM 751 C CA . GLY A 1 94 ? -1.981 -9.467 14.082 1.00 93.56 94 GLY A CA 1
ATOM 752 C C . GLY A 1 94 ? -1.367 -8.157 14.588 1.00 93.56 94 GLY A C 1
ATOM 753 O O . GLY A 1 94 ? -1.494 -7.845 15.768 1.00 93.56 94 GLY A O 1
ATOM 754 N N . MET A 1 95 ? -0.698 -7.386 13.724 1.00 94.75 95 MET A N 1
ATOM 755 C CA . MET A 1 95 ? -0.175 -6.053 14.033 1.00 94.75 95 MET A CA 1
ATOM 756 C C . MET A 1 95 ? -0.480 -5.068 12.901 1.00 94.75 95 MET A C 1
ATOM 758 O O . MET A 1 95 ? -0.693 -5.466 11.762 1.00 94.75 95 MET A O 1
ATOM 762 N N . ALA A 1 96 ? -0.449 -3.771 13.203 1.00 95.38 96 ALA A N 1
ATOM 763 C CA . ALA A 1 96 ? -0.537 -2.711 12.204 1.00 95.38 96 ALA A CA 1
ATOM 764 C C . ALA A 1 96 ? 0.559 -2.855 11.127 1.00 95.38 96 ALA A C 1
ATOM 766 O O . ALA A 1 96 ? 1.755 -2.821 11.432 1.00 95.38 96 ALA A O 1
ATOM 767 N N . MET A 1 97 ? 0.157 -3.014 9.863 1.00 96.56 97 MET A N 1
ATOM 768 C CA . MET A 1 97 ? 1.055 -3.312 8.740 1.00 96.56 97 MET A CA 1
ATOM 769 C C . MET A 1 97 ? 1.237 -2.142 7.773 1.00 96.56 97 MET A C 1
ATOM 771 O O . MET A 1 97 ? 2.182 -2.163 6.987 1.00 96.56 97 MET A O 1
ATOM 775 N N . THR A 1 98 ? 0.394 -1.107 7.811 1.00 97.06 98 THR A N 1
ATOM 776 C CA . THR A 1 98 ? 0.370 -0.047 6.785 1.00 97.06 98 THR A CA 1
ATOM 777 C C . THR A 1 98 ? 1.726 0.629 6.613 1.00 97.06 98 THR A C 1
ATOM 779 O O . THR A 1 98 ? 2.230 0.762 5.492 1.00 97.06 98 THR A O 1
ATOM 782 N N . PHE A 1 99 ? 2.359 0.992 7.734 1.00 97.31 99 PHE A N 1
ATOM 783 C CA . PHE A 1 99 ? 3.691 1.588 7.713 1.00 97.31 99 PHE A CA 1
ATOM 784 C C . PHE A 1 99 ? 4.721 0.662 7.076 1.00 97.31 99 PHE A C 1
ATOM 786 O O . PHE A 1 99 ? 5.444 1.061 6.160 1.00 97.31 99 PHE A O 1
ATOM 793 N N . ILE A 1 100 ? 4.729 -0.589 7.523 1.00 97.38 100 ILE A N 1
ATOM 794 C CA . ILE A 1 100 ? 5.666 -1.618 7.087 1.00 97.38 100 ILE A CA 1
ATOM 795 C C . ILE A 1 100 ? 5.524 -1.834 5.580 1.00 97.38 100 ILE A C 1
ATOM 797 O O . ILE A 1 100 ? 6.507 -1.710 4.860 1.00 97.38 100 ILE A O 1
ATOM 801 N N . LEU A 1 101 ? 4.300 -2.030 5.083 1.00 97.69 101 LEU A N 1
ATOM 802 C CA . LEU A 1 101 ? 4.024 -2.240 3.662 1.00 97.69 101 LEU A CA 1
ATOM 803 C C . LEU A 1 101 ? 4.477 -1.059 2.799 1.00 97.69 101 LEU A C 1
ATOM 805 O O . LEU A 1 101 ? 5.129 -1.255 1.773 1.00 97.69 101 LEU A O 1
ATOM 809 N N . SER A 1 102 ? 4.192 0.176 3.221 1.00 97.25 102 SER A N 1
ATOM 810 C CA . SER A 1 102 ? 4.630 1.367 2.481 1.00 97.25 102 SER A CA 1
ATOM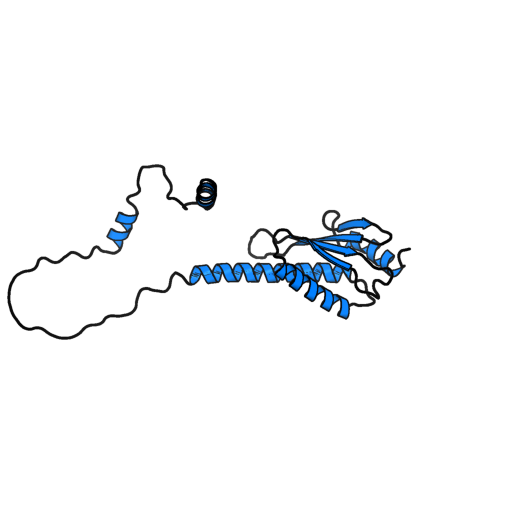 811 C C . SER A 1 102 ? 6.160 1.518 2.457 1.00 97.25 102 SER A C 1
ATOM 813 O O . SER A 1 102 ? 6.739 1.913 1.439 1.00 97.25 102 SER A O 1
ATOM 815 N N . SER A 1 103 ? 6.825 1.171 3.563 1.00 96.56 103 SER A N 1
ATOM 816 C CA . SER A 1 103 ? 8.274 1.270 3.718 1.00 96.56 103 SER A CA 1
ATOM 817 C C . SER A 1 103 ? 8.972 0.196 2.889 1.00 96.56 103 SER A C 1
ATOM 819 O O . SER A 1 103 ? 9.861 0.508 2.094 1.00 96.56 103 SER A O 1
ATOM 821 N N . THR A 1 104 ? 8.493 -1.048 2.970 1.00 97.31 104 THR A N 1
ATOM 822 C CA . THR A 1 104 ? 8.956 -2.156 2.135 1.00 97.31 104 THR A CA 1
ATOM 823 C C . THR A 1 104 ? 8.775 -1.833 0.658 1.00 97.31 104 THR A C 1
ATOM 825 O O . THR A 1 104 ? 9.714 -2.005 -0.115 1.00 97.31 104 THR A O 1
ATOM 828 N N . LEU A 1 105 ? 7.618 -1.308 0.244 1.00 97.12 105 LEU A N 1
ATOM 829 C CA . LEU A 1 105 ? 7.413 -0.932 -1.153 1.00 97.12 105 LEU A CA 1
ATOM 830 C C . LEU A 1 105 ? 8.384 0.172 -1.588 1.00 97.12 105 LEU A C 1
ATOM 832 O O . LEU A 1 105 ? 8.970 0.081 -2.662 1.00 97.12 105 LEU A O 1
ATOM 836 N N . THR A 1 106 ? 8.609 1.185 -0.750 1.00 96.12 106 THR A N 1
ATOM 837 C CA . THR A 1 106 ? 9.593 2.246 -1.020 1.00 96.12 106 THR A CA 1
ATOM 838 C C . THR A 1 106 ? 10.999 1.677 -1.235 1.00 96.12 106 THR A C 1
ATOM 840 O O . THR A 1 106 ? 11.706 2.089 -2.162 1.00 96.12 106 THR A O 1
ATOM 843 N N . GLN A 1 107 ? 11.395 0.696 -0.423 1.00 95.88 107 GLN A N 1
ATOM 844 C CA . GLN A 1 107 ? 12.671 0.004 -0.572 1.00 95.88 107 GLN A CA 1
ATOM 845 C C . GLN A 1 107 ? 12.726 -0.811 -1.869 1.00 95.88 107 GLN A C 1
ATOM 847 O O . GLN A 1 107 ? 13.651 -0.632 -2.656 1.00 95.88 107 GLN A O 1
ATOM 852 N N . LEU A 1 108 ? 11.705 -1.621 -2.155 1.00 95.25 108 LEU A N 1
ATOM 853 C CA . LEU A 1 108 ? 11.648 -2.429 -3.375 1.00 95.25 108 LEU A CA 1
ATOM 854 C C . LEU A 1 108 ? 11.671 -1.570 -4.649 1.00 95.25 108 LEU A C 1
ATOM 856 O O . LEU A 1 108 ? 12.337 -1.923 -5.621 1.00 95.25 108 LEU A O 1
ATOM 860 N N . LEU A 1 109 ? 10.982 -0.424 -4.647 1.00 94.25 109 LEU A N 1
ATOM 861 C CA . LEU A 1 109 ? 11.035 0.548 -5.744 1.00 94.25 109 LEU A CA 1
ATOM 862 C C . LEU A 1 109 ? 12.437 1.125 -5.922 1.00 94.25 109 LEU A C 1
ATOM 864 O O . LEU A 1 109 ? 12.870 1.352 -7.049 1.00 94.25 109 LEU A O 1
ATOM 868 N N . THR A 1 110 ? 13.139 1.375 -4.819 1.00 93.25 110 THR A N 1
ATOM 869 C CA . THR A 1 110 ? 14.515 1.876 -4.844 1.00 93.25 110 THR A CA 1
ATOM 870 C C . THR A 1 110 ? 15.454 0.832 -5.444 1.00 93.25 110 THR A C 1
ATOM 872 O O . THR A 1 110 ? 16.148 1.133 -6.414 1.00 93.25 110 THR A O 1
ATOM 875 N N . ASP A 1 111 ? 15.389 -0.411 -4.968 1.00 91.94 111 ASP A N 1
ATOM 876 C CA . ASP A 1 111 ? 16.207 -1.518 -5.471 1.00 91.94 111 ASP A CA 1
ATOM 877 C C . ASP A 1 111 ? 15.928 -1.802 -6.954 1.00 91.94 111 ASP A C 1
ATOM 879 O O . ASP A 1 111 ? 16.842 -2.025 -7.754 1.00 91.94 111 ASP A O 1
ATOM 883 N N . HIS A 1 112 ? 14.655 -1.770 -7.357 1.00 88.69 112 HIS A N 1
ATOM 884 C CA . HIS A 1 112 ? 14.256 -1.945 -8.752 1.00 88.69 112 HIS A CA 1
ATOM 885 C C . HIS A 1 112 ? 14.837 -0.849 -9.650 1.00 88.69 112 HIS A C 1
ATOM 887 O O . HIS A 1 112 ? 15.420 -1.153 -10.699 1.00 88.69 112 HIS A O 1
ATOM 893 N N . HIS A 1 113 ? 14.752 0.406 -9.206 1.00 87.44 113 HIS A N 1
ATOM 894 C CA . HIS A 1 113 ? 15.292 1.545 -9.936 1.00 87.44 113 HIS A CA 1
ATOM 895 C C . HIS A 1 113 ? 16.816 1.459 -10.076 1.00 87.44 113 HIS A C 1
ATOM 897 O O . HIS A 1 113 ? 17.349 1.591 -11.181 1.00 87.44 113 HIS A O 1
ATOM 903 N N . GLU A 1 114 ? 17.533 1.191 -8.984 1.00 88.75 114 GLU A N 1
ATOM 904 C CA . GLU A 1 114 ? 18.992 1.064 -8.997 1.00 88.75 114 GLU A CA 1
ATOM 905 C C . GLU A 1 114 ? 19.444 -0.068 -9.929 1.00 88.75 114 GLU A C 1
ATOM 907 O O . GLU A 1 114 ? 20.335 0.118 -10.763 1.00 88.75 114 GLU A O 1
ATOM 912 N N . ASN A 1 115 ? 18.767 -1.218 -9.881 1.00 87.31 115 ASN A N 1
ATOM 913 C CA . ASN A 1 115 ? 19.039 -2.336 -10.781 1.00 87.31 115 ASN A CA 1
ATOM 914 C C . ASN A 1 115 ? 18.798 -1.979 -12.252 1.00 87.31 115 ASN A C 1
ATOM 916 O O . ASN A 1 115 ? 19.567 -2.388 -13.125 1.00 87.31 115 ASN A O 1
ATOM 920 N N . TRP A 1 116 ? 17.751 -1.209 -12.552 1.00 84.75 116 TRP A N 1
ATOM 921 C CA . TRP A 1 116 ? 17.495 -0.730 -13.907 1.00 84.75 116 TRP A CA 1
ATOM 922 C C . TRP A 1 116 ? 18.588 0.225 -14.405 1.00 84.75 116 TRP A C 1
ATOM 924 O O . TRP A 1 116 ? 19.103 0.026 -15.509 1.00 84.75 116 TRP A O 1
ATOM 934 N N . LEU A 1 117 ? 19.016 1.187 -13.582 1.00 84.06 117 LEU A N 1
ATOM 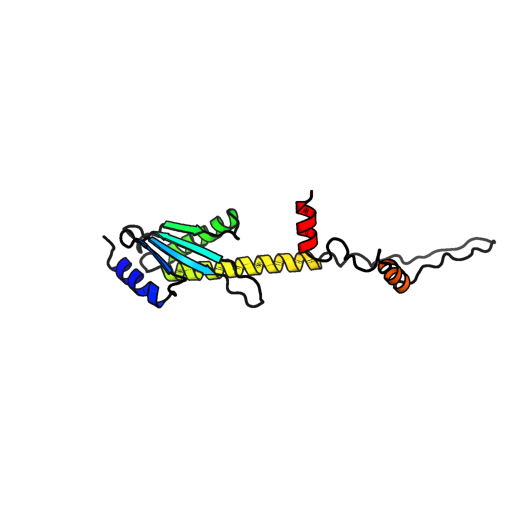935 C CA . LEU A 1 117 ? 20.104 2.114 -13.920 1.00 84.06 117 LEU A CA 1
ATOM 936 C C . LEU A 1 117 ? 21.431 1.380 -14.159 1.00 84.06 117 LEU A C 1
ATOM 938 O O . LEU A 1 117 ? 22.114 1.643 -15.152 1.00 84.06 117 LEU A O 1
ATOM 942 N N . ASN A 1 118 ? 21.765 0.408 -13.308 1.00 85.88 118 ASN A N 1
ATOM 943 C CA . ASN A 1 118 ? 22.978 -0.401 -13.445 1.00 85.88 118 ASN A CA 1
ATOM 944 C C . ASN A 1 118 ? 22.992 -1.203 -14.761 1.00 85.88 118 ASN A C 1
ATOM 946 O O . ASN A 1 118 ? 24.027 -1.309 -15.431 1.00 85.88 118 ASN A O 1
ATOM 950 N N . ARG A 1 119 ? 21.837 -1.737 -15.183 1.00 84.44 119 ARG A N 1
ATOM 951 C CA . ARG A 1 119 ? 21.696 -2.430 -16.477 1.00 84.44 119 ARG A CA 1
ATOM 952 C C . ARG A 1 119 ? 21.919 -1.494 -17.669 1.00 84.44 119 ARG A C 1
ATOM 954 O O . ARG A 1 119 ? 22.564 -1.889 -18.635 1.00 84.44 119 ARG A O 1
ATOM 961 N N . LEU A 1 120 ? 21.447 -0.250 -17.602 1.00 81.06 120 LEU A N 1
ATOM 962 C CA . LEU A 1 120 ? 21.678 0.738 -18.665 1.00 81.06 120 LEU A CA 1
ATOM 963 C C . LEU A 1 120 ? 23.151 1.159 -18.773 1.00 81.06 120 LEU A C 1
ATOM 965 O O . LEU A 1 120 ? 23.694 1.273 -19.875 1.00 81.06 120 LEU A O 1
ATOM 969 N N . GLN A 1 121 ? 23.815 1.365 -17.634 1.00 77.81 121 GLN A N 1
ATOM 970 C CA . GLN A 1 121 ? 25.230 1.747 -17.600 1.00 77.81 121 GLN A CA 1
ATOM 971 C C . GLN A 1 121 ? 26.139 0.628 -18.127 1.00 77.81 121 GLN A C 1
ATOM 973 O O . GLN A 1 121 ? 27.055 0.887 -18.910 1.00 77.81 121 GLN A O 1
ATOM 978 N N . SER A 1 122 ? 25.857 -0.621 -17.748 1.00 74.88 122 SER A N 1
ATOM 979 C CA . SER A 1 122 ? 26.610 -1.788 -18.229 1.00 74.88 122 SER A CA 1
ATOM 980 C C . SER A 1 122 ? 26.405 -2.053 -19.725 1.00 74.88 122 SER A C 1
ATOM 982 O O . SER A 1 122 ? 27.379 -2.354 -20.415 1.00 74.88 122 SER A O 1
ATOM 984 N N . ALA A 1 123 ? 25.195 -1.848 -20.257 1.00 70.25 123 ALA A N 1
ATOM 985 C CA . ALA A 1 123 ? 24.929 -1.962 -21.694 1.00 70.25 123 ALA A CA 1
ATOM 986 C C . ALA A 1 123 ? 25.712 -0.933 -22.533 1.00 70.25 123 ALA A C 1
ATOM 988 O O . ALA A 1 123 ? 26.198 -1.262 -23.610 1.00 70.25 123 ALA A O 1
ATOM 989 N N . THR A 1 124 ? 25.906 0.287 -22.020 1.00 59.91 124 THR A N 1
ATOM 990 C CA . THR A 1 124 ? 26.622 1.363 -22.735 1.00 59.91 124 THR A CA 1
ATOM 991 C C . THR A 1 124 ? 28.147 1.146 -22.774 1.00 59.91 124 THR A C 1
ATOM 993 O O . THR A 1 124 ? 28.818 1.623 -23.685 1.00 59.91 124 THR A O 1
ATOM 996 N N . SER A 1 125 ? 28.724 0.407 -21.817 1.00 56.88 125 SER A N 1
ATOM 997 C CA . SER A 1 125 ? 30.172 0.107 -21.802 1.00 56.88 125 SER A CA 1
ATOM 998 C C . SER A 1 125 ? 30.587 -1.071 -22.692 1.00 56.88 125 SER A C 1
ATOM 1000 O O . SER A 1 125 ? 31.767 -1.187 -23.021 1.00 56.88 125 SER A O 1
ATOM 1002 N N . ALA A 1 126 ? 29.657 -1.940 -23.1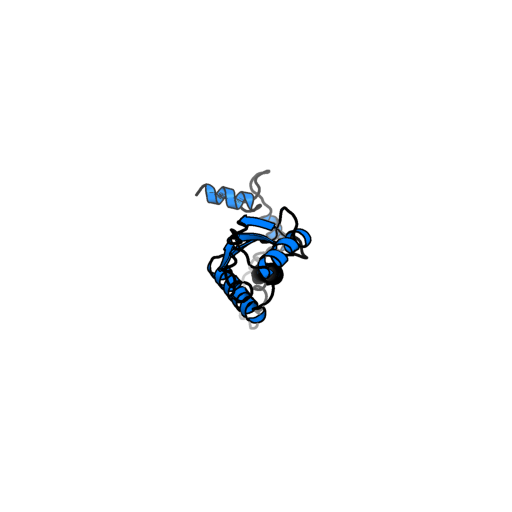00 1.00 54.50 126 ALA A N 1
ATOM 1003 C CA . ALA A 1 126 ? 29.978 -3.151 -23.860 1.00 54.50 126 ALA A CA 1
ATOM 1004 C C . ALA A 1 126 ? 30.300 -2.901 -25.350 1.00 54.50 126 ALA A C 1
ATOM 1006 O O . ALA A 1 126 ? 30.881 -3.770 -25.994 1.00 54.50 126 ALA A O 1
ATOM 1007 N N . GLU A 1 127 ? 29.986 -1.724 -25.901 1.00 46.59 127 GLU A N 1
ATOM 1008 C CA . GLU A 1 127 ? 30.192 -1.419 -27.329 1.00 46.59 127 GLU A CA 1
ATOM 1009 C C . GLU A 1 127 ? 31.586 -0.827 -27.652 1.00 46.59 127 GLU A C 1
ATOM 1011 O O . GLU A 1 127 ? 31.930 -0.648 -28.815 1.00 46.59 127 GLU A O 1
ATOM 1016 N N . ASN A 1 128 ? 32.444 -0.573 -26.651 1.00 45.84 128 ASN A N 1
ATOM 1017 C CA . ASN A 1 128 ? 33.753 0.084 -26.8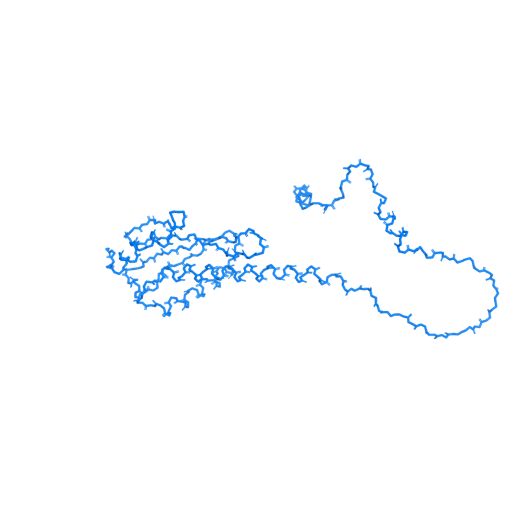40 1.00 45.84 128 ASN A CA 1
ATOM 1018 C C . ASN A 1 128 ? 34.989 -0.842 -26.786 1.00 45.84 128 ASN A C 1
ATOM 1020 O O . ASN A 1 128 ? 36.116 -0.347 -26.742 1.00 45.84 128 ASN A O 1
ATOM 1024 N N . VAL A 1 129 ? 34.832 -2.172 -26.796 1.00 46.22 129 VAL A N 1
ATOM 1025 C CA . VAL A 1 129 ? 35.971 -3.116 -26.708 1.00 46.22 129 VAL A CA 1
ATOM 1026 C C . VAL A 1 129 ? 35.930 -4.141 -27.838 1.00 46.22 129 VAL A C 1
ATOM 1028 O O . VAL A 1 129 ? 35.759 -5.333 -27.607 1.00 46.22 129 VAL A O 1
ATOM 1031 N N . MET A 1 130 ? 36.092 -3.699 -29.087 1.00 43.75 130 MET A N 1
ATOM 1032 C CA . MET A 1 130 ? 36.411 -4.633 -30.170 1.00 43.75 130 MET A CA 1
ATOM 1033 C C . MET A 1 130 ? 37.135 -3.953 -31.338 1.00 43.75 130 MET A C 1
ATOM 1035 O O . MET A 1 130 ? 36.589 -3.832 -32.420 1.00 43.75 130 MET A O 1
ATOM 1039 N N . GLU A 1 131 ? 38.375 -3.508 -31.121 1.00 41.62 131 GLU A N 1
ATOM 1040 C CA . GLU A 1 131 ? 39.393 -3.362 -32.178 1.00 41.62 131 GLU A CA 1
ATOM 1041 C C . GLU A 1 131 ? 40.749 -3.046 -31.525 1.00 41.62 131 GLU A C 1
ATOM 1043 O O . GLU A 1 131 ? 41.050 -1.886 -31.272 1.00 41.62 131 GLU A O 1
ATOM 1048 N N . ASP A 1 132 ? 41.538 -4.074 -31.187 1.00 40.47 132 ASP A N 1
ATOM 1049 C CA . ASP A 1 132 ? 42.999 -4.102 -31.409 1.00 40.47 132 ASP A CA 1
ATOM 1050 C C . ASP A 1 132 ? 43.585 -5.427 -30.890 1.00 40.47 132 ASP A C 1
ATOM 1052 O O . ASP A 1 132 ? 43.992 -5.540 -29.735 1.00 40.47 132 ASP A O 1
ATOM 1056 N N . ALA A 1 133 ? 43.604 -6.465 -31.730 1.00 34.94 133 ALA A N 1
ATOM 1057 C CA . ALA A 1 133 ? 44.475 -7.617 -31.509 1.00 34.94 133 ALA A CA 1
ATOM 1058 C C . ALA A 1 133 ? 44.711 -8.408 -32.805 1.00 34.94 133 ALA A C 1
ATOM 1060 O O . ALA A 1 133 ? 43.956 -9.312 -33.150 1.00 34.94 133 ALA A O 1
ATOM 1061 N N . GLY A 1 134 ? 45.842 -8.120 -33.452 1.00 31.62 134 GLY A N 1
ATOM 1062 C CA . GLY A 1 134 ? 46.695 -9.182 -33.985 1.00 31.62 134 GLY A CA 1
ATOM 1063 C C . GLY A 1 134 ? 46.779 -9.317 -35.503 1.00 31.62 134 GLY A C 1
ATOM 1064 O O . GLY A 1 134 ? 45.904 -9.898 -36.132 1.00 31.62 134 GLY A O 1
ATOM 1065 N N . ALA A 1 135 ? 47.930 -8.932 -36.061 1.00 31.02 135 ALA A N 1
ATOM 1066 C CA . ALA A 1 135 ? 48.578 -9.702 -37.125 1.00 31.02 135 ALA A CA 1
ATOM 1067 C C . ALA A 1 135 ? 50.065 -9.322 -37.241 1.00 31.02 135 ALA A C 1
ATOM 1069 O O . ALA A 1 135 ? 50.441 -8.398 -37.961 1.00 31.02 135 ALA A O 1
ATOM 1070 N N . SER A 1 136 ? 50.916 -10.065 -36.532 1.00 33.53 136 SER A N 1
ATOM 1071 C CA . SER A 1 136 ? 52.357 -10.127 -36.791 1.00 33.53 136 SER A CA 1
ATOM 1072 C C . SER A 1 136 ? 52.627 -11.113 -37.934 1.00 33.53 136 SER A C 1
ATOM 1074 O O . SER A 1 136 ? 52.221 -12.270 -37.871 1.00 33.53 136 SER A O 1
ATOM 1076 N N . THR A 1 137 ? 53.326 -10.649 -38.970 1.00 34.53 137 THR A N 1
ATOM 1077 C CA . THR A 1 137 ? 53.946 -11.434 -40.063 1.00 34.53 137 THR A CA 1
ATOM 1078 C C . THR A 1 137 ? 55.068 -12.350 -39.537 1.00 34.53 137 THR A C 1
ATOM 1080 O O . THR A 1 137 ? 55.626 -12.020 -38.486 1.00 34.53 137 THR A O 1
ATOM 1083 N N . PRO A 1 138 ? 55.498 -13.423 -40.247 1.00 36.47 138 PRO A N 1
ATOM 1084 C CA . PRO A 1 138 ? 56.580 -13.253 -41.246 1.00 36.47 138 PRO A CA 1
ATOM 1085 C C . PRO A 1 138 ? 56.622 -14.252 -42.439 1.00 36.47 138 PRO A C 1
ATOM 1087 O O . PRO A 1 138 ? 56.049 -15.338 -42.365 1.00 36.47 138 PRO A O 1
ATOM 1090 N N . LYS A 1 139 ? 57.458 -13.890 -43.446 1.00 28.47 139 LYS A N 1
ATOM 1091 C CA . LYS A 1 139 ? 58.223 -14.720 -44.429 1.00 28.47 139 LYS A CA 1
ATOM 1092 C C . LYS A 1 139 ? 57.741 -14.670 -45.898 1.00 28.47 139 LYS A C 1
ATOM 1094 O O . LYS A 1 139 ? 56.558 -14.856 -46.133 1.00 28.47 139 LYS A O 1
ATOM 1099 N N . GLU A 1 140 ? 58.543 -14.526 -46.963 1.00 28.73 140 GLU A N 1
ATOM 1100 C CA . GLU A 1 140 ? 59.913 -14.058 -47.286 1.00 28.73 140 GLU A CA 1
ATOM 1101 C C . GLU A 1 140 ? 59.987 -13.942 -48.831 1.00 28.73 140 GLU A C 1
ATOM 1103 O O . GLU A 1 140 ? 59.197 -14.560 -49.542 1.00 28.73 140 GLU A O 1
ATOM 1108 N N . GLU A 1 141 ? 60.889 -13.098 -49.322 1.00 29.48 141 GLU A N 1
ATOM 1109 C CA . GLU A 1 141 ? 61.020 -12.564 -50.684 1.00 29.48 141 GLU A CA 1
ATOM 1110 C C . GLU A 1 141 ? 61.504 -13.567 -51.758 1.00 29.48 141 GLU A C 1
ATOM 1112 O O . GLU A 1 141 ? 62.422 -14.345 -51.517 1.00 29.48 141 GLU A O 1
ATOM 1117 N N . ASP A 1 142 ? 61.011 -13.438 -53.002 1.00 26.98 142 ASP A N 1
ATOM 1118 C CA . ASP A 1 142 ? 61.800 -13.713 -54.217 1.00 26.98 142 ASP A CA 1
ATOM 1119 C C . ASP A 1 142 ? 61.419 -12.726 -55.350 1.00 26.98 142 ASP A C 1
ATOM 1121 O O . ASP A 1 142 ? 60.276 -12.635 -55.789 1.00 26.98 142 ASP A O 1
ATOM 1125 N N . ARG A 1 143 ? 62.447 -11.995 -55.804 1.00 28.77 143 ARG A N 1
ATOM 1126 C CA . ARG A 1 143 ? 62.692 -11.408 -57.141 1.00 28.77 143 ARG A CA 1
ATOM 1127 C C . ARG A 1 143 ? 61.840 -10.245 -57.694 1.00 28.77 143 ARG A C 1
ATOM 1129 O O . ARG A 1 143 ? 60.823 -10.402 -58.351 1.00 28.77 143 ARG A O 1
ATOM 1136 N N . LYS A 1 144 ? 62.538 -9.099 -57.700 1.00 26.75 144 LYS A N 1
ATOM 1137 C CA . LYS A 1 144 ? 62.974 -8.342 -58.898 1.00 26.75 144 LYS A CA 1
ATOM 1138 C C . LYS A 1 144 ? 61.911 -7.529 -59.661 1.00 26.75 144 LYS A C 1
ATOM 1140 O O . LYS A 1 144 ? 61.380 -7.953 -60.675 1.00 26.75 144 LYS A O 1
ATOM 1145 N N . GLY A 1 145 ? 61.847 -6.249 -59.284 1.00 31.78 145 GLY A N 1
ATOM 1146 C CA . GLY A 1 145 ? 61.985 -5.139 -60.233 1.00 31.78 145 GLY A CA 1
ATOM 1147 C C . GLY A 1 145 ? 60.716 -4.604 -60.888 1.00 31.78 145 GLY A C 1
ATOM 1148 O O . GLY A 1 145 ? 60.426 -4.976 -62.009 1.00 31.78 145 GLY A O 1
ATOM 1149 N N . THR A 1 146 ? 60.076 -3.620 -60.247 1.00 31.27 146 THR A N 1
ATOM 1150 C CA . THR A 1 146 ? 59.646 -2.329 -60.836 1.00 31.27 146 THR A CA 1
ATOM 1151 C C . THR A 1 146 ? 59.085 -1.451 -59.711 1.00 31.27 146 THR A C 1
ATOM 1153 O O . THR A 1 146 ? 58.400 -1.954 -58.827 1.00 31.27 146 THR A O 1
ATOM 1156 N N . LYS A 1 147 ? 59.438 -0.159 -59.689 1.00 44.72 147 LYS A N 1
ATOM 1157 C CA . LYS A 1 147 ? 59.056 0.815 -58.645 1.00 44.72 147 LYS A CA 1
ATOM 1158 C C . LYS A 1 147 ? 57.530 0.860 -58.414 1.00 44.72 147 LYS A C 1
ATOM 1160 O O . LYS A 1 147 ? 56.822 1.095 -59.390 1.00 44.72 147 LYS A O 1
ATOM 1165 N N . PRO A 1 148 ? 57.040 0.781 -57.160 1.00 32.34 148 PRO A N 1
ATOM 1166 C CA . PRO A 1 148 ? 55.685 1.194 -56.814 1.00 32.34 148 PRO A CA 1
ATOM 1167 C C . PRO A 1 148 ? 55.693 2.434 -55.902 1.00 32.34 148 PRO A C 1
ATOM 1169 O O . PRO A 1 148 ? 56.397 2.494 -54.890 1.00 32.34 148 PRO A O 1
ATOM 1172 N N . GLU A 1 149 ? 54.898 3.438 -56.260 1.00 38.53 149 GLU A N 1
ATOM 1173 C CA . GLU A 1 149 ? 54.538 4.543 -55.371 1.00 38.53 149 GLU A CA 1
ATOM 1174 C C . GLU A 1 149 ? 53.603 4.017 -54.269 1.00 38.53 149 GLU A C 1
ATOM 1176 O O . GLU A 1 149 ? 52.650 3.282 -54.528 1.00 38.53 149 GLU A O 1
ATOM 1181 N N . LYS A 1 150 ? 53.916 4.345 -53.011 1.00 39.69 150 LYS A N 1
ATOM 1182 C CA . LYS A 1 150 ? 53.173 3.901 -51.823 1.00 39.69 150 LYS A CA 1
ATOM 1183 C C . LYS A 1 150 ? 51.766 4.525 -51.800 1.00 39.69 150 LYS A C 1
ATOM 1185 O O . LYS A 1 150 ? 51.684 5.750 -51.879 1.00 39.69 150 LYS A O 1
ATOM 1190 N N . PRO A 1 151 ? 50.679 3.772 -51.544 1.00 42.47 151 PRO A N 1
ATOM 1191 C CA . PRO A 1 151 ? 49.450 4.385 -51.061 1.00 42.47 151 PRO A CA 1
ATOM 1192 C C . PRO A 1 151 ? 49.696 4.900 -49.634 1.00 42.47 151 PRO A C 1
ATOM 1194 O O . PRO A 1 151 ? 49.967 4.131 -48.711 1.00 42.47 151 PRO A O 1
ATOM 1197 N N . GLN A 1 152 ? 49.662 6.223 -49.461 1.00 50.16 152 GLN A N 1
ATOM 1198 C CA . GLN A 1 152 ? 49.730 6.875 -48.154 1.00 50.16 152 GLN A CA 1
ATOM 1199 C C . GLN A 1 152 ? 48.530 6.442 -47.301 1.00 50.16 152 GLN A C 1
ATOM 1201 O O . GLN A 1 152 ? 47.396 6.850 -47.546 1.00 50.16 152 GLN A O 1
ATOM 1206 N N . GLN A 1 153 ? 48.780 5.638 -46.268 1.00 48.72 153 GLN A N 1
ATOM 1207 C CA . GLN A 1 153 ? 47.846 5.485 -45.157 1.00 48.72 153 GLN A CA 1
ATOM 1208 C C . GLN A 1 153 ? 47.716 6.838 -44.451 1.00 48.72 153 GLN A C 1
ATOM 1210 O O . GLN A 1 153 ? 48.686 7.358 -43.897 1.00 48.72 153 GLN A O 1
ATOM 1215 N N . LYS A 1 154 ? 46.514 7.422 -44.493 1.00 49.81 154 LYS A N 1
ATOM 1216 C CA . LYS A 1 154 ? 46.185 8.629 -43.730 1.00 49.81 154 LYS A CA 1
ATOM 1217 C C . LYS A 1 154 ? 46.364 8.354 -42.238 1.00 49.81 154 LYS A C 1
ATOM 1219 O O . LYS A 1 154 ? 45.938 7.316 -41.731 1.00 49.81 154 LYS A O 1
ATOM 1224 N N . THR A 1 155 ? 46.975 9.293 -41.527 1.00 60.62 155 THR A N 1
ATOM 1225 C CA . THR A 1 155 ? 47.130 9.196 -40.070 1.00 60.62 155 THR A CA 1
ATOM 1226 C C . THR A 1 155 ? 45.774 9.378 -39.377 1.00 60.62 155 THR A C 1
ATOM 1228 O O . THR A 1 155 ? 44.885 10.049 -39.901 1.00 60.62 155 THR A O 1
ATOM 1231 N N . LYS A 1 156 ? 45.592 8.798 -38.179 1.00 56.28 156 LYS A N 1
ATOM 1232 C CA . LYS A 1 156 ? 44.325 8.860 -37.409 1.00 56.28 156 LYS A CA 1
ATOM 1233 C C . LYS A 1 156 ? 43.782 10.296 -37.241 1.00 56.28 156 LYS A C 1
ATOM 1235 O O . LYS A 1 156 ? 42.572 10.497 -37.220 1.00 56.28 156 LYS A O 1
ATOM 1240 N N . ALA A 1 157 ? 44.663 11.298 -37.205 1.00 51.56 157 ALA A N 1
ATOM 1241 C CA . ALA A 1 157 ? 44.296 12.714 -37.148 1.00 51.56 157 ALA A CA 1
ATOM 1242 C C . ALA A 1 157 ? 43.641 13.242 -38.442 1.00 51.56 157 ALA A C 1
ATOM 1244 O O . ALA A 1 157 ? 42.744 14.078 -38.372 1.00 51.56 157 ALA A O 1
ATOM 1245 N N . GLN A 1 158 ? 44.037 12.735 -39.614 1.00 51.78 158 GLN A N 1
ATOM 1246 C CA . GLN A 1 158 ? 43.433 13.105 -40.900 1.00 51.78 158 GLN A CA 1
ATOM 1247 C C . GLN A 1 158 ? 42.034 12.499 -41.074 1.00 51.78 158 GLN A C 1
ATOM 1249 O O . GLN A 1 158 ? 41.162 13.163 -41.624 1.00 51.78 158 GLN A O 1
ATOM 1254 N N . LYS A 1 159 ? 41.783 11.295 -40.536 1.00 56.66 159 LYS A N 1
ATOM 1255 C CA . LYS A 1 159 ? 40.435 10.694 -40.503 1.00 56.66 159 LYS A CA 1
ATOM 1256 C C . LYS A 1 159 ? 39.461 11.512 -39.640 1.00 56.66 159 LYS A C 1
ATOM 1258 O O . LYS A 1 159 ? 38.365 11.817 -40.091 1.00 56.66 159 LYS A O 1
ATOM 1263 N N . LYS A 1 160 ? 39.905 11.964 -38.458 1.00 54.78 160 LYS A N 1
ATOM 1264 C CA . LYS A 1 160 ? 39.099 12.800 -37.547 1.00 54.78 160 LYS A CA 1
ATOM 1265 C C . LYS A 1 160 ? 38.741 14.174 -38.138 1.00 54.78 160 LYS A C 1
ATOM 1267 O O . LYS A 1 160 ? 37.712 14.743 -37.794 1.00 54.78 160 LYS A O 1
ATOM 1272 N N . HIS A 1 161 ? 39.584 14.722 -39.017 1.00 52.06 161 HIS A N 1
ATOM 1273 C CA . HIS A 1 161 ? 39.306 15.992 -39.697 1.00 52.06 161 HIS A CA 1
ATOM 1274 C C . HIS A 1 161 ? 38.314 15.827 -40.863 1.00 52.06 161 HIS A C 1
ATOM 1276 O O . HIS A 1 161 ? 37.538 16.740 -41.133 1.00 52.06 161 HIS A O 1
ATOM 1282 N N . GLU A 1 162 ? 38.308 14.676 -41.542 1.00 48.88 162 GLU A N 1
ATOM 1283 C CA . GLU A 1 162 ? 37.332 14.380 -42.603 1.00 48.88 162 GLU A CA 1
ATOM 1284 C C . GLU A 1 162 ? 35.929 14.098 -42.044 1.00 48.88 162 GLU A C 1
ATOM 1286 O O . GLU A 1 162 ? 34.949 14.512 -42.657 1.00 48.88 162 GLU A O 1
ATOM 1291 N N . GLU A 1 163 ? 35.822 13.516 -40.846 1.00 48.09 163 GLU A N 1
ATOM 1292 C CA . GLU A 1 163 ? 34.546 13.367 -40.119 1.00 48.09 163 GLU A CA 1
ATOM 1293 C C . GLU A 1 163 ? 33.941 14.694 -39.643 1.00 48.09 163 GLU A C 1
ATOM 1295 O O . GLU A 1 163 ? 32.748 14.766 -39.371 1.00 48.09 163 GLU A O 1
ATOM 1300 N N . ASN A 1 164 ? 34.747 15.756 -39.576 1.00 50.75 164 ASN A N 1
ATOM 1301 C CA . ASN A 1 164 ? 34.309 17.083 -39.150 1.00 50.75 164 ASN A CA 1
ATOM 1302 C C . ASN A 1 164 ? 34.025 18.036 -40.323 1.00 50.75 164 ASN A C 1
ATOM 1304 O O . ASN A 1 164 ? 33.842 19.238 -40.112 1.00 50.75 164 ASN A O 1
ATOM 1308 N N . ASN A 1 165 ? 33.992 17.537 -41.562 1.00 54.78 165 ASN A N 1
ATOM 1309 C CA . ASN A 1 165 ? 33.583 18.338 -42.711 1.00 54.78 165 ASN A CA 1
ATOM 1310 C C . ASN A 1 165 ? 32.049 18.345 -42.822 1.00 54.78 165 ASN A C 1
ATOM 1312 O O . ASN A 1 165 ? 31.454 17.674 -43.665 1.00 54.78 165 ASN A O 1
ATOM 1316 N N . TRP A 1 166 ? 31.418 19.063 -41.893 1.00 50.50 166 TRP A N 1
ATOM 1317 C CA . TRP A 1 166 ? 29.970 19.140 -41.732 1.00 50.50 166 TRP A CA 1
ATOM 1318 C C . TRP A 1 166 ? 29.302 19.889 -42.890 1.00 50.50 166 TRP A C 1
ATOM 1320 O O . TRP A 1 166 ? 29.696 20.989 -43.284 1.00 50.50 166 TRP A O 1
ATOM 1330 N N . THR A 1 167 ? 28.236 19.291 -43.413 1.00 53.91 167 THR A N 1
ATOM 1331 C CA . THR A 1 167 ? 27.247 19.935 -44.277 1.00 53.91 167 THR A CA 1
ATOM 1332 C C . THR A 1 167 ? 26.667 21.171 -43.599 1.00 53.91 167 THR A C 1
ATOM 1334 O O . THR A 1 167 ? 26.053 21.040 -42.554 1.00 53.91 167 THR A O 1
ATOM 1337 N N . ARG A 1 168 ? 26.825 22.328 -44.260 1.00 52.19 168 ARG A N 1
ATOM 1338 C CA . ARG A 1 168 ? 26.164 23.634 -44.049 1.00 52.19 168 ARG A CA 1
ATOM 1339 C C . ARG A 1 168 ? 26.190 24.194 -42.606 1.00 52.19 168 ARG A C 1
ATOM 1341 O O . ARG A 1 168 ? 25.711 23.565 -41.671 1.00 52.19 168 ARG A O 1
ATOM 1348 N N . PRO A 1 169 ? 26.667 25.436 -42.401 1.00 44.19 169 PRO A N 1
ATOM 1349 C CA . PRO A 1 169 ? 26.680 26.043 -41.073 1.00 44.19 169 PRO A CA 1
ATOM 1350 C C . PRO A 1 169 ? 25.250 26.180 -40.523 1.00 44.19 169 PRO A C 1
ATOM 1352 O O . PRO A 1 169 ? 24.449 26.932 -41.074 1.00 44.19 169 PRO A O 1
ATOM 1355 N N . GLY A 1 170 ? 24.951 25.462 -39.436 1.00 59.41 170 GLY A N 1
ATOM 1356 C CA . GLY A 1 170 ? 23.722 25.620 -38.651 1.00 59.41 170 GLY A CA 1
ATOM 1357 C C . GLY A 1 170 ? 22.845 24.375 -38.494 1.00 59.41 170 GLY A C 1
ATOM 1358 O O . GLY A 1 170 ? 21.958 24.400 -37.644 1.00 59.41 170 GLY A O 1
ATOM 1359 N N . GLU A 1 171 ? 23.080 23.289 -39.236 1.00 56.56 171 GLU A N 1
ATOM 1360 C CA . GLU A 1 171 ? 22.321 22.043 -39.047 1.00 56.56 171 GLU A CA 1
ATOM 1361 C C . GLU A 1 171 ? 23.098 21.064 -38.160 1.00 56.56 171 GLU A C 1
ATOM 1363 O O . GLU A 1 171 ? 24.164 20.565 -38.518 1.00 56.56 171 GLU A O 1
ATOM 1368 N N . LEU A 1 172 ? 22.559 20.820 -36.961 1.00 66.88 172 LEU A N 1
ATOM 1369 C CA . LEU A 1 172 ? 23.055 19.794 -36.049 1.00 66.88 172 LEU A CA 1
ATOM 1370 C C . LEU A 1 172 ? 22.714 18.410 -36.624 1.00 66.88 172 LEU A C 1
ATOM 1372 O O . LEU A 1 172 ? 21.618 18.237 -37.163 1.00 66.88 172 LEU A O 1
ATOM 1376 N N . PRO A 1 173 ? 23.626 17.426 -36.531 1.00 65.25 173 PRO A N 1
ATOM 1377 C CA . PRO A 1 173 ? 23.396 16.108 -37.098 1.00 65.25 173 PRO A CA 1
ATOM 1378 C C . PRO A 1 173 ? 22.160 15.450 -36.496 1.00 65.25 173 PRO A C 1
ATOM 1380 O O . PRO A 1 173 ? 21.814 15.655 -35.331 1.00 65.25 173 PRO A O 1
ATOM 1383 N N . ARG A 1 174 ? 21.507 14.621 -37.309 1.00 60.62 174 ARG A N 1
ATOM 1384 C CA . ARG A 1 174 ? 20.346 13.857 -36.871 1.00 60.62 174 ARG A CA 1
ATOM 1385 C C . ARG A 1 174 ? 20.733 12.996 -35.671 1.00 60.62 174 ARG A C 1
ATOM 1387 O O . ARG A 1 174 ? 21.714 12.261 -35.739 1.00 60.62 174 ARG A O 1
ATOM 1394 N N . GLY A 1 175 ? 19.988 13.104 -34.579 1.00 60.12 175 GLY A N 1
ATOM 1395 C CA . GLY A 1 175 ? 20.326 12.422 -33.327 1.00 60.12 175 GLY A CA 1
ATOM 1396 C C . GLY A 1 175 ? 21.357 13.133 -32.445 1.00 60.12 175 GLY A C 1
ATOM 1397 O O . GLY A 1 175 ? 21.778 12.564 -31.444 1.00 60.12 175 GLY A O 1
ATOM 1398 N N . TYR A 1 176 ? 21.714 14.389 -32.742 1.00 72.56 176 TYR A N 1
ATOM 1399 C CA . TYR A 1 176 ? 22.524 15.232 -31.849 1.00 72.56 176 TYR A CA 1
ATOM 1400 C C . TYR A 1 176 ? 21.851 15.473 -30.487 1.00 72.56 176 TYR A C 1
ATOM 1402 O O . TYR A 1 176 ? 22.519 15.672 -29.475 1.00 72.56 176 TYR A O 1
ATOM 1410 N N . ASN A 1 177 ? 20.517 15.451 -30.446 1.00 70.44 177 ASN A N 1
ATOM 1411 C CA . ASN A 1 177 ? 19.738 15.530 -29.217 1.00 70.44 177 ASN A CA 1
ATOM 1412 C C . ASN A 1 177 ? 18.572 14.533 -29.280 1.00 70.44 177 ASN A C 1
ATOM 1414 O O . ASN A 1 177 ? 17.972 14.332 -30.336 1.00 70.44 177 ASN A O 1
ATOM 1418 N N . TRP A 1 178 ? 18.218 13.936 -28.141 1.00 76.75 178 TRP A N 1
ATOM 1419 C CA . TRP A 1 178 ? 17.071 13.037 -27.998 1.00 76.75 178 TRP A CA 1
ATOM 1420 C C . TRP A 1 178 ? 15.751 13.666 -28.481 1.00 76.75 178 TRP A C 1
ATOM 1422 O O . TRP A 1 178 ? 14.909 12.968 -29.041 1.00 76.75 178 TRP A O 1
ATOM 1432 N N . VAL A 1 179 ? 15.592 14.989 -28.356 1.00 73.88 179 VAL A N 1
ATOM 1433 C CA . VAL A 1 179 ? 14.432 15.729 -28.884 1.00 73.88 179 VAL A CA 1
ATOM 1434 C C . VAL A 1 179 ? 14.341 15.624 -30.414 1.00 73.88 179 VAL A C 1
ATOM 1436 O O . VAL A 1 179 ? 13.243 15.513 -30.959 1.00 73.88 179 VAL A O 1
ATOM 1439 N N . ASP A 1 180 ? 15.478 15.619 -31.116 1.00 76.50 180 ASP A N 1
ATOM 1440 C CA . ASP A 1 180 ? 15.533 15.461 -32.576 1.00 76.50 180 ASP A CA 1
ATOM 1441 C C . ASP A 1 180 ? 15.166 14.030 -33.003 1.00 76.50 180 ASP A C 1
ATOM 1443 O O . ASP A 1 180 ? 14.370 13.838 -33.923 1.00 76.50 180 ASP A O 1
ATOM 1447 N N . VAL A 1 181 ? 15.637 13.022 -32.258 1.00 72.00 181 VAL A N 1
ATOM 1448 C CA . VAL A 1 181 ? 15.264 11.610 -32.470 1.00 72.00 181 VAL A CA 1
ATOM 1449 C C . VAL A 1 181 ? 13.752 11.414 -32.326 1.00 72.00 181 VAL A C 1
ATOM 1451 O O . VAL A 1 181 ? 13.113 10.822 -33.196 1.00 72.00 181 VAL A O 1
ATOM 1454 N N . VAL A 1 182 ? 13.153 11.967 -31.267 1.00 75.94 182 VAL A N 1
ATOM 1455 C CA . VAL A 1 182 ? 11.706 11.873 -31.010 1.00 75.94 182 VAL A CA 1
ATOM 1456 C C . VAL A 1 182 ? 10.896 12.605 -32.082 1.00 75.94 182 VAL A C 1
ATOM 1458 O O . VAL A 1 182 ? 9.897 12.079 -32.577 1.00 75.94 182 VAL A O 1
ATOM 1461 N N . ASN A 1 183 ? 11.322 13.803 -32.486 1.00 76.44 183 ASN A N 1
ATOM 1462 C CA . ASN A 1 183 ? 10.652 14.555 -33.548 1.00 76.44 183 ASN A CA 1
ATOM 1463 C C . ASN A 1 183 ? 10.748 13.866 -34.910 1.00 76.44 183 ASN A C 1
ATOM 1465 O O . ASN A 1 183 ? 9.809 13.953 -35.703 1.00 76.44 183 ASN A O 1
ATOM 1469 N N . HIS A 1 184 ? 11.860 13.185 -35.190 1.00 72.00 184 HIS A N 1
ATOM 1470 C CA . HIS A 1 184 ? 12.010 12.426 -36.418 1.00 72.00 184 HIS A CA 1
ATOM 1471 C C . HIS A 1 184 ? 11.067 11.217 -36.449 1.00 72.00 184 HIS A C 1
ATOM 1473 O O . HIS A 1 184 ? 10.369 11.045 -37.448 1.00 72.00 184 HIS A O 1
ATOM 1479 N N . LEU A 1 185 ? 10.997 10.440 -35.365 1.00 72.25 185 LEU A N 1
ATOM 1480 C CA . LEU A 1 185 ? 10.136 9.257 -35.284 1.00 72.25 185 LEU A CA 1
ATOM 1481 C C . LEU A 1 185 ? 8.647 9.601 -35.410 1.00 72.25 185 LEU A C 1
ATOM 1483 O O . LEU A 1 185 ? 7.908 8.839 -36.017 1.00 72.25 185 LEU A O 1
ATOM 1487 N N . ARG A 1 186 ? 8.221 10.776 -34.925 1.00 73.75 186 ARG A N 1
ATOM 1488 C CA . ARG A 1 186 ? 6.835 11.272 -35.060 1.00 73.75 186 ARG A CA 1
ATOM 1489 C C . ARG A 1 186 ? 6.422 11.640 -36.490 1.00 73.75 186 ARG A C 1
ATOM 1491 O O . ARG A 1 186 ? 5.238 11.861 -36.722 1.00 73.75 186 ARG A O 1
ATOM 1498 N N . LYS A 1 187 ? 7.376 11.801 -37.412 1.00 62.94 187 LYS A N 1
ATOM 1499 C CA . LYS A 1 187 ? 7.121 12.162 -38.821 1.00 62.94 187 LYS A CA 1
ATOM 1500 C C . LYS A 1 187 ? 7.152 10.963 -39.774 1.00 62.94 187 LYS A C 1
ATOM 1502 O O . LYS A 1 187 ? 6.907 11.159 -40.963 1.00 62.94 187 LYS A O 1
ATOM 1507 N N . THR A 1 188 ? 7.491 9.782 -39.270 1.00 53.28 188 THR A N 1
ATOM 1508 C CA . THR A 1 188 ? 7.364 8.496 -39.975 1.00 53.28 188 THR A CA 1
ATOM 1509 C C . THR A 1 188 ? 5.989 7.914 -39.708 1.00 53.28 188 THR A C 1
ATOM 1511 O O . THR A 1 188 ? 5.400 7.385 -40.671 1.00 53.28 188 THR A O 1
#

pLDDT: mean 78.23, std 22.38, range [26.75, 98.06]

Sequence (188 aa):
MISSEQEEELESLPFIYSEEELIVLSKDPVHIQIRVSSTMKNGGSPLKALLDLNWGENYPNEKPEMSIISIDIKADEKEYLLNQLIEVCEQYMGMAMTFILSSTLTQLLTDHHENWLNRLQSATSAENVMEDAGASTPKEEDRKGTKPEKPQQKTKAQKKHEENNWTRPGELPRGYNWVDVVNHLRKT

Foldseek 3Di:
DADPQRVVLVVCVCVVDPPVAWDFPDVVQTKIKGWAWADDDPDDDTFIWIWIWTADNCPPQDGTDIAIGGDVDDPVRRVVLVVVLVVVSVVQRPHDCPVVSRVSSNVSSNVVVVVVVVVVVVVVVPVPPDDDDDDDDDDDDDDDDDDDDDDDDDDPVVVVVVVPPDDDPPDDDQVPDPVSVVVVVVVD